Protein AF-C6DJM8-F1 (afdb_monomer_lite)

Organism: Pectobacterium carotovorum subsp. carotovorum (strain PC1) (NCBI:txid561230)

Radius of gyration: 22.77 Å; chains: 1; bounding box: 51×41×69 Å

Foldseek 3Di:
DDEQVNVLVVVLVQVVVFLVDDQVFWAFEQAWDQFDQKFLSVVQQQQAFADPDRHGDHPNDGVLVLLQVQLVQWDFDPDPPTVSVQLPVLQVVCDPDDWGFPDGNVRVLVVQQVADKTKTKDKDAFDPDQFYDAQFPPDDGNPPLNRQQNGWIKIKMKIFRHKDWFFTGTPSSDDLVSVLVQQVCQPDPHGGDPPDPDGNCCDCNPVHRQQKHFRTFTKTFFMKMKMKTPGQADVVSVVVVVVRCQQHGPDNSDGPVFWDWDWDQDPNRIIMIIITGDGSRIITGITRMDGSCVVSVHD

Structure (mmCIF, N/CA/C/O backbone):
data_AF-C6DJM8-F1
#
_entry.id   AF-C6DJM8-F1
#
loop_
_atom_site.group_PDB
_atom_site.id
_atom_site.type_symbol
_atom_site.label_atom_id
_atom_site.label_alt_id
_atom_site.label_comp_id
_atom_site.label_asym_id
_atom_site.label_entity_id
_atom_site.label_seq_id
_atom_site.pdbx_PDB_ins_code
_atom_site.Cartn_x
_atom_site.Cartn_y
_atom_site.Cartn_z
_atom_site.occupancy
_atom_site.B_iso_or_equiv
_atom_site.auth_seq_id
_atom_site.auth_comp_id
_atom_site.auth_asym_id
_atom_site.auth_atom_id
_atom_site.pdbx_PDB_model_num
ATOM 1 N N . MET A 1 1 ? 6.541 14.928 24.813 1.00 45.16 1 MET A N 1
ATOM 2 C CA . MET A 1 1 ? 5.141 15.353 24.590 1.00 45.16 1 MET A CA 1
ATOM 3 C C . MET A 1 1 ? 4.587 14.403 23.552 1.00 45.16 1 MET A C 1
ATOM 5 O O . MET A 1 1 ? 5.292 14.245 22.571 1.00 45.16 1 MET A O 1
ATOM 9 N N . ARG A 1 2 ? 3.448 13.733 23.781 1.00 58.69 2 ARG A N 1
ATOM 10 C CA . ARG A 1 2 ? 2.883 12.811 22.786 1.00 58.69 2 ARG A CA 1
ATOM 11 C C . ARG A 1 2 ? 1.802 13.521 21.974 1.00 58.69 2 ARG A C 1
ATOM 13 O O . ARG A 1 2 ? 0.779 13.879 22.542 1.00 58.69 2 ARG A O 1
ATOM 20 N N . ASN A 1 3 ? 2.034 13.783 20.694 1.00 67.62 3 ASN A N 1
ATOM 21 C CA . ASN A 1 3 ? 0.989 14.259 19.778 1.00 67.62 3 ASN A CA 1
ATOM 22 C C . ASN A 1 3 ? 0.382 13.057 19.018 1.00 67.62 3 ASN A C 1
ATOM 24 O O . ASN A 1 3 ? 0.786 11.913 19.234 1.00 67.62 3 ASN A O 1
ATOM 28 N N . PHE A 1 4 ? -0.611 13.286 18.156 1.00 73.12 4 PHE A N 1
ATOM 29 C CA . PHE A 1 4 ? -1.187 12.208 17.340 1.00 73.12 4 PHE A CA 1
ATOM 30 C C . PHE A 1 4 ? -0.145 11.494 16.471 1.00 73.12 4 PHE A C 1
ATOM 32 O O . PHE A 1 4 ? -0.223 10.276 16.321 1.00 73.12 4 PHE A O 1
ATOM 39 N N . ASP A 1 5 ? 0.848 12.222 15.957 1.00 76.06 5 ASP A N 1
ATOM 40 C CA . ASP A 1 5 ? 1.895 11.637 15.121 1.00 76.06 5 ASP A CA 1
ATOM 41 C C . ASP A 1 5 ? 2.629 10.531 15.872 1.00 76.06 5 ASP A C 1
ATOM 43 O O . ASP A 1 5 ? 2.824 9.457 15.320 1.00 76.06 5 ASP A O 1
ATOM 47 N N . ASP A 1 6 ? 2.944 10.724 17.153 1.00 79.81 6 ASP A N 1
ATOM 48 C CA . ASP A 1 6 ? 3.564 9.675 17.960 1.00 79.81 6 ASP A CA 1
ATOM 49 C C . ASP A 1 6 ? 2.670 8.433 18.076 1.00 79.81 6 ASP A C 1
ATOM 51 O O . ASP A 1 6 ? 3.150 7.313 17.909 1.00 79.81 6 ASP A O 1
ATOM 55 N N . VAL A 1 7 ? 1.366 8.598 18.335 1.00 82.44 7 VAL A N 1
ATOM 56 C CA . VAL A 1 7 ? 0.422 7.462 18.389 1.00 82.44 7 VAL A CA 1
ATOM 57 C C . VAL A 1 7 ? 0.380 6.737 17.046 1.00 82.44 7 VAL A C 1
ATOM 59 O O . VAL A 1 7 ? 0.462 5.508 17.008 1.00 82.44 7 VAL A O 1
ATOM 62 N N . GLN A 1 8 ? 0.319 7.492 15.949 1.00 84.56 8 GLN A N 1
ATOM 63 C CA . GLN A 1 8 ? 0.331 6.955 14.596 1.00 84.56 8 GLN A CA 1
ATOM 64 C C . GLN A 1 8 ? 1.641 6.216 14.290 1.00 84.56 8 GLN A C 1
ATOM 66 O O . GLN A 1 8 ? 1.601 5.124 13.730 1.00 84.56 8 GLN A O 1
ATOM 71 N N . GLN A 1 9 ? 2.795 6.753 14.691 1.00 86.50 9 GLN A N 1
ATOM 72 C CA . GLN A 1 9 ? 4.098 6.107 14.514 1.00 86.50 9 GLN A CA 1
ATOM 73 C C . GLN A 1 9 ? 4.198 4.807 15.318 1.00 86.50 9 GLN A C 1
ATOM 75 O O . GLN A 1 9 ? 4.654 3.796 14.787 1.00 86.50 9 GLN A O 1
ATOM 80 N N . TYR A 1 10 ? 3.728 4.795 16.571 1.00 89.31 10 TYR A N 1
ATOM 81 C CA . TYR A 1 10 ? 3.674 3.573 17.382 1.00 89.31 10 TYR A CA 1
ATOM 82 C C . TYR A 1 10 ? 2.778 2.514 16.742 1.00 89.31 10 TYR A C 1
ATOM 84 O O . TYR A 1 10 ? 3.174 1.354 16.636 1.00 89.31 10 TYR A O 1
ATOM 92 N N . PHE A 1 11 ? 1.595 2.915 16.282 1.00 91.81 11 PHE A N 1
ATOM 93 C CA . PHE A 1 11 ? 0.678 2.029 15.582 1.00 91.81 11 PHE A CA 1
ATOM 94 C C . PHE A 1 11 ? 1.305 1.437 14.317 1.00 91.81 11 PHE A C 1
ATOM 96 O O . PHE A 1 11 ? 1.319 0.218 14.160 1.00 91.81 11 PHE A O 1
ATOM 103 N N . ILE A 1 12 ? 1.887 2.280 13.460 1.00 93.12 12 ILE A N 1
ATOM 104 C CA . ILE A 1 12 ? 2.567 1.856 12.231 1.00 93.12 12 ILE A CA 1
ATOM 105 C C . ILE A 1 12 ? 3.708 0.891 12.551 1.00 93.12 12 ILE A C 1
ATOM 107 O O . ILE A 1 12 ? 3.820 -0.146 11.907 1.00 93.12 12 ILE A O 1
ATOM 111 N N . ALA A 1 13 ? 4.531 1.186 13.559 1.00 93.94 13 ALA A N 1
ATOM 112 C CA . ALA A 1 13 ? 5.640 0.320 13.944 1.00 93.94 13 ALA A CA 1
ATOM 113 C C . ALA A 1 13 ? 5.154 -1.079 14.357 1.00 93.94 13 ALA A C 1
ATOM 115 O O . ALA A 1 13 ? 5.706 -2.080 13.901 1.00 93.94 13 ALA A O 1
ATOM 116 N N . ARG A 1 14 ? 4.085 -1.157 15.161 1.00 96.06 14 ARG A N 1
ATOM 117 C CA . ARG A 1 14 ? 3.474 -2.433 15.573 1.00 96.06 14 ARG A CA 1
ATOM 118 C C . ARG A 1 14 ? 2.811 -3.166 14.420 1.00 96.06 14 ARG A C 1
ATOM 120 O O . ARG A 1 14 ? 2.906 -4.387 14.335 1.00 96.06 14 ARG A O 1
ATOM 127 N N . GLN A 1 15 ? 2.176 -2.430 13.517 1.00 96.38 15 GLN A N 1
ATOM 128 C CA . GLN A 1 15 ? 1.581 -3.004 12.322 1.00 96.38 15 GLN A CA 1
ATOM 129 C C . GLN A 1 15 ? 2.655 -3.594 11.399 1.00 96.38 15 GLN A C 1
ATOM 131 O O . GLN A 1 15 ? 2.484 -4.709 10.922 1.00 96.38 15 GLN A O 1
ATOM 136 N N . ILE A 1 16 ? 3.770 -2.892 11.182 1.00 96.31 16 ILE A N 1
ATOM 137 C CA . ILE A 1 16 ? 4.909 -3.373 10.385 1.00 96.31 16 ILE A CA 1
ATOM 138 C C . ILE A 1 16 ? 5.551 -4.606 11.028 1.00 96.31 16 ILE A C 1
ATOM 140 O O . ILE A 1 16 ? 5.819 -5.584 10.331 1.00 96.31 16 ILE A O 1
ATOM 144 N N . GLU A 1 17 ? 5.758 -4.585 12.348 1.00 96.69 17 GLU A N 1
ATOM 145 C CA . GLU A 1 17 ? 6.254 -5.739 13.108 1.00 96.69 17 GLU A CA 1
ATOM 146 C C . GLU A 1 17 ? 5.354 -6.963 12.892 1.00 96.69 17 GLU A C 1
ATOM 148 O O . GLU A 1 17 ? 5.850 -8.046 12.584 1.00 96.69 17 GLU A O 1
ATOM 153 N N . ALA A 1 18 ? 4.034 -6.776 12.968 1.00 96.75 18 ALA A N 1
ATOM 154 C CA . ALA A 1 18 ? 3.066 -7.830 12.696 1.00 96.75 18 ALA A CA 1
ATOM 155 C C . ALA A 1 18 ? 3.129 -8.306 11.234 1.00 96.75 18 ALA A C 1
ATOM 157 O O . ALA A 1 18 ? 3.233 -9.502 10.986 1.00 96.75 18 ALA A O 1
ATOM 158 N N . ILE A 1 19 ? 3.130 -7.395 10.257 1.00 97.31 19 ILE A N 1
ATOM 159 C CA . ILE A 1 19 ? 3.249 -7.725 8.823 1.00 97.31 19 ILE A CA 1
ATOM 160 C C . ILE A 1 19 ? 4.450 -8.658 8.562 1.00 97.31 19 ILE A C 1
ATOM 162 O O . ILE A 1 19 ? 4.385 -9.516 7.684 1.00 97.31 19 ILE A O 1
ATOM 166 N N . GLY A 1 20 ? 5.527 -8.546 9.347 1.00 96.81 20 GLY A N 1
ATOM 167 C CA . GLY A 1 20 ? 6.657 -9.475 9.282 1.00 96.81 20 GLY A CA 1
ATOM 168 C C . GLY A 1 20 ? 7.575 -9.225 8.084 1.00 96.81 20 GLY A C 1
ATOM 169 O O . GLY A 1 20 ? 8.323 -10.113 7.675 1.00 96.81 20 GLY A O 1
ATOM 170 N N . LEU A 1 21 ? 7.518 -8.017 7.518 1.00 95.62 21 LEU A N 1
ATOM 171 C CA . LEU A 1 21 ? 8.422 -7.537 6.475 1.00 95.62 21 LEU A CA 1
ATOM 172 C C . LEU A 1 21 ? 9.409 -6.509 7.053 1.00 95.62 21 LEU A C 1
ATOM 174 O O . LEU A 1 21 ? 9.096 -5.844 8.044 1.00 95.62 21 LEU A O 1
ATOM 178 N N . PRO A 1 22 ? 10.595 -6.333 6.442 1.00 94.62 22 PRO A N 1
ATOM 179 C CA . PRO A 1 22 ? 11.529 -5.287 6.844 1.00 94.62 22 PRO A CA 1
ATOM 180 C C . PRO A 1 22 ? 10.878 -3.899 6.796 1.00 94.62 22 PRO A C 1
ATOM 182 O O . PRO A 1 22 ? 10.244 -3.535 5.804 1.00 94.62 22 PRO A O 1
ATOM 185 N N . SER A 1 23 ? 11.068 -3.091 7.840 1.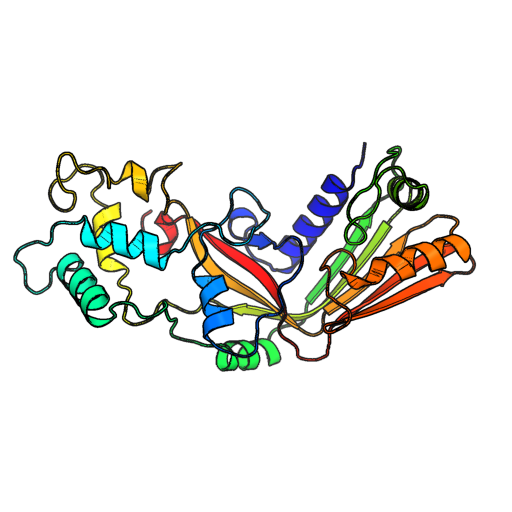00 92.69 23 SER A N 1
ATOM 186 C CA . SER A 1 23 ? 10.396 -1.790 7.978 1.00 92.69 23 SER A CA 1
ATOM 187 C C . SER A 1 23 ? 10.736 -0.785 6.878 1.00 92.69 23 SER A C 1
ATOM 189 O O . SER A 1 23 ? 9.922 0.074 6.559 1.00 92.69 23 SER A O 1
ATOM 191 N N . ASN A 1 24 ? 11.908 -0.909 6.254 1.00 92.62 24 ASN A N 1
ATOM 192 C CA . ASN A 1 24 ? 12.314 -0.093 5.111 1.00 92.62 24 ASN A CA 1
ATOM 193 C C . ASN A 1 24 ? 11.645 -0.503 3.786 1.00 92.62 24 ASN A C 1
ATOM 195 O O . ASN A 1 24 ? 11.809 0.210 2.798 1.00 92.62 24 ASN A O 1
ATOM 199 N N . THR A 1 25 ? 10.919 -1.626 3.762 1.00 95.12 25 THR A N 1
ATOM 200 C CA . THR A 1 25 ? 10.201 -2.127 2.577 1.00 95.12 25 THR A CA 1
ATOM 201 C C . THR A 1 25 ? 8.691 -1.939 2.653 1.00 95.12 25 THR A C 1
ATOM 203 O O . THR A 1 25 ? 7.991 -2.165 1.673 1.00 95.12 25 THR A O 1
ATOM 206 N N . VAL A 1 26 ? 8.164 -1.522 3.803 1.00 97.19 26 VAL A N 1
ATOM 207 C CA . VAL A 1 26 ? 6.725 -1.357 4.010 1.00 97.19 26 VAL A CA 1
ATOM 208 C C . VAL A 1 26 ? 6.376 0.120 4.037 1.00 97.19 26 VAL A C 1
ATOM 210 O O . VAL A 1 26 ? 6.980 0.893 4.780 1.00 97.19 26 VAL A O 1
ATOM 213 N N . LYS A 1 27 ? 5.358 0.498 3.264 1.00 96.38 27 LYS A N 1
ATOM 214 C CA . LYS A 1 27 ? 4.727 1.816 3.363 1.00 96.38 27 LYS A CA 1
ATOM 215 C C . LYS A 1 27 ? 3.239 1.638 3.625 1.00 96.38 27 LYS A C 1
ATOM 217 O O . LYS A 1 27 ? 2.575 0.880 2.925 1.00 96.38 27 LYS A O 1
ATOM 222 N N . ILE A 1 28 ? 2.725 2.298 4.653 1.00 95.94 28 ILE A N 1
ATOM 223 C CA . ILE A 1 28 ? 1.357 2.141 5.155 1.00 95.94 28 ILE A CA 1
ATOM 224 C C . ILE A 1 28 ? 0.495 3.290 4.644 1.00 95.94 28 ILE A C 1
ATOM 226 O O . ILE A 1 28 ? 0.902 4.449 4.712 1.00 95.94 28 ILE A O 1
ATOM 230 N N . TYR A 1 29 ? -0.706 2.987 4.162 1.00 93.62 29 TYR A N 1
ATOM 231 C CA . TYR A 1 29 ? -1.662 4.027 3.797 1.00 93.62 29 TYR A CA 1
ATOM 232 C C . TYR A 1 29 ? -2.238 4.698 5.047 1.00 93.62 29 TYR A C 1
ATOM 234 O O . TYR A 1 29 ? -2.618 4.038 6.018 1.00 93.62 29 TYR A O 1
ATOM 242 N N . GLN A 1 30 ? -2.351 6.025 5.009 1.00 83.31 30 GLN A N 1
ATOM 243 C CA . GLN A 1 30 ? -3.015 6.800 6.056 1.00 83.31 30 GLN A CA 1
ATOM 244 C C . GLN A 1 30 ? -4.532 6.806 5.798 1.00 83.31 30 GLN A C 1
ATOM 246 O O . GLN A 1 30 ? -5.097 7.759 5.269 1.00 83.31 30 GLN A O 1
ATOM 251 N N . GLY A 1 31 ? -5.168 5.676 6.110 1.00 86.88 31 GLY A N 1
ATOM 252 C CA . GLY A 1 31 ? -6.519 5.330 5.665 1.00 86.88 31 GLY A CA 1
ATOM 253 C C . GLY A 1 31 ? -6.471 4.152 4.710 1.00 86.88 31 GLY A C 1
ATOM 254 O O . GLY A 1 31 ? -5.839 4.211 3.661 1.00 86.88 31 GLY A O 1
ATOM 255 N N . ALA A 1 32 ? -7.110 3.055 5.096 1.00 92.00 32 ALA A N 1
ATOM 256 C CA . ALA A 1 32 ? -7.056 1.837 4.316 1.00 92.00 32 ALA A CA 1
ATOM 257 C C . ALA A 1 32 ? -7.948 1.949 3.075 1.00 92.00 32 ALA A C 1
ATOM 259 O O . ALA A 1 32 ? -9.035 2.530 3.111 1.00 92.00 32 ALA A O 1
ATOM 260 N N . ILE A 1 33 ? -7.494 1.357 1.977 1.00 94.25 33 ILE A N 1
ATOM 261 C CA . ILE A 1 33 ? -8.173 1.422 0.686 1.00 94.25 33 ILE A CA 1
ATOM 262 C C . ILE A 1 33 ? -8.968 0.137 0.495 1.00 94.25 33 ILE A C 1
ATOM 264 O O . ILE A 1 33 ? -8.435 -0.957 0.641 1.00 94.25 33 ILE A O 1
ATOM 268 N N . SER A 1 34 ? -10.245 0.249 0.144 1.00 94.06 34 SER A N 1
ATOM 269 C CA . SER A 1 34 ? -11.024 -0.891 -0.340 1.00 94.06 34 SER A CA 1
ATOM 270 C C . SER A 1 34 ? -11.206 -0.718 -1.848 1.00 94.06 34 SER A C 1
ATOM 272 O O . SER A 1 34 ? -12.031 0.108 -2.250 1.00 94.06 34 SER A O 1
ATOM 274 N N . PRO A 1 35 ? -10.385 -1.389 -2.678 1.00 94.06 35 PRO A N 1
ATOM 275 C CA . PRO A 1 35 ? -10.469 -1.243 -4.124 1.00 94.06 35 PRO A CA 1
ATOM 276 C C . PRO A 1 35 ? -11.793 -1.809 -4.640 1.00 94.06 35 PRO A C 1
ATOM 278 O O . PRO A 1 35 ? -12.363 -2.735 -4.050 1.00 94.06 35 PRO A O 1
ATOM 281 N N . ALA A 1 36 ? -12.272 -1.259 -5.757 1.00 95.44 36 ALA A N 1
ATOM 282 C CA . ALA A 1 36 ? -13.391 -1.847 -6.479 1.00 95.44 36 ALA A CA 1
ATOM 283 C C . ALA A 1 36 ? -13.053 -3.300 -6.887 1.00 95.44 36 ALA A C 1
ATOM 285 O O . ALA A 1 36 ? -11.874 -3.629 -7.046 1.00 95.44 36 ALA A O 1
ATOM 286 N N . PRO A 1 37 ? -14.054 -4.195 -7.000 1.00 95.75 37 PRO A N 1
ATOM 287 C CA . PRO A 1 37 ? -13.840 -5.616 -7.267 1.00 95.75 37 PRO A CA 1
ATOM 288 C C . PRO A 1 37 ? -13.516 -5.905 -8.741 1.00 95.75 37 PRO A C 1
ATOM 290 O O . PRO A 1 37 ? -14.165 -6.729 -9.390 1.00 95.75 37 PRO A O 1
ATOM 293 N N . ASP A 1 38 ? -12.513 -5.212 -9.268 1.00 96.50 38 ASP A N 1
ATOM 294 C CA . ASP A 1 38 ? -12.010 -5.322 -10.628 1.00 96.50 38 ASP A CA 1
ATOM 295 C C . ASP A 1 38 ? -10.486 -5.168 -10.666 1.00 96.50 38 ASP A C 1
ATOM 297 O O . ASP A 1 38 ? -9.845 -4.727 -9.708 1.00 96.50 38 ASP A O 1
ATOM 301 N N . ASP A 1 39 ? -9.902 -5.603 -11.779 1.00 97.62 39 ASP A N 1
ATOM 302 C CA . ASP A 1 39 ? -8.455 -5.684 -11.928 1.00 97.62 39 ASP A CA 1
ATOM 303 C C . ASP A 1 39 ? -7.817 -4.296 -12.052 1.00 97.62 39 ASP A C 1
ATOM 305 O O . ASP A 1 39 ? -6.762 -4.070 -11.467 1.00 97.62 39 ASP A O 1
ATOM 309 N N . ASN A 1 40 ? -8.485 -3.342 -12.708 1.00 96.25 40 ASN A N 1
ATOM 310 C CA . ASN A 1 40 ? -7.943 -2.000 -12.917 1.00 96.25 40 ASN A CA 1
ATOM 311 C C . ASN A 1 40 ? -7.762 -1.263 -11.589 1.00 96.25 40 ASN A C 1
ATOM 313 O O . ASN A 1 40 ? -6.692 -0.716 -11.341 1.00 96.25 40 ASN A O 1
ATOM 317 N N . ALA A 1 41 ? -8.755 -1.311 -10.696 1.00 95.81 41 ALA A N 1
ATOM 318 C CA . ALA A 1 41 ? -8.651 -0.677 -9.383 1.00 95.81 41 ALA A CA 1
ATOM 319 C C . ALA A 1 41 ? -7.504 -1.251 -8.530 1.00 95.81 41 ALA A C 1
ATOM 321 O O . ALA A 1 41 ? -6.914 -0.543 -7.715 1.00 95.81 41 ALA A O 1
ATOM 322 N N . LEU A 1 42 ? -7.180 -2.537 -8.696 1.00 97.19 42 LEU A N 1
ATOM 323 C CA . LEU A 1 42 ? -6.041 -3.163 -8.025 1.00 97.19 42 LEU A CA 1
ATOM 324 C C . LEU A 1 42 ? -4.711 -2.766 -8.674 1.00 97.19 42 LEU A C 1
ATOM 326 O O . LEU A 1 42 ? -3.735 -2.478 -7.981 1.00 97.19 42 LEU A O 1
ATOM 330 N N . TRP A 1 43 ? -4.672 -2.771 -10.002 1.00 97.19 43 TRP A N 1
ATOM 331 C CA . TRP A 1 43 ? -3.499 -2.437 -10.800 1.00 97.19 43 TRP A CA 1
ATOM 332 C C . TRP A 1 43 ? -3.098 -0.971 -10.653 1.00 97.19 43 TRP A C 1
ATOM 334 O O . TRP A 1 43 ? -1.915 -0.693 -10.519 1.00 97.19 43 TRP A O 1
ATOM 344 N N . GLU A 1 44 ? -4.050 -0.049 -10.510 1.00 96.25 44 GLU A N 1
ATOM 345 C CA . GLU A 1 44 ? -3.782 1.354 -10.162 1.00 96.25 44 GLU A CA 1
ATOM 346 C C . GLU A 1 44 ? -3.039 1.513 -8.825 1.00 96.25 44 GLU A C 1
ATOM 348 O O . GLU A 1 44 ? -2.293 2.473 -8.639 1.00 96.25 44 GLU A O 1
ATOM 353 N N . LEU A 1 45 ? -3.216 0.594 -7.869 1.00 96.56 45 LEU A N 1
ATOM 354 C CA . LEU A 1 45 ? -2.459 0.612 -6.611 1.00 96.56 45 LEU A CA 1
ATOM 355 C C . LEU A 1 45 ? -1.038 0.067 -6.790 1.00 96.56 45 LEU A C 1
ATOM 357 O O . LEU A 1 45 ? -0.110 0.548 -6.144 1.00 96.56 45 LEU A O 1
ATOM 361 N N . LEU A 1 46 ? -0.869 -0.930 -7.660 1.00 97.12 46 LEU A N 1
ATOM 362 C CA . LEU A 1 46 ? 0.432 -1.520 -7.989 1.00 97.12 46 LEU A CA 1
ATOM 363 C C . LEU A 1 46 ? 1.279 -0.610 -8.882 1.00 97.12 46 LEU A C 1
ATOM 365 O O . LEU A 1 46 ? 2.502 -0.633 -8.778 1.00 97.12 46 LEU A O 1
ATOM 369 N N . ASP A 1 47 ? 0.636 0.188 -9.733 1.00 97.38 47 ASP A N 1
ATOM 370 C CA . ASP A 1 47 ? 1.298 1.113 -10.650 1.00 97.38 47 ASP A CA 1
ATOM 371 C C . ASP A 1 47 ? 1.859 2.352 -9.948 1.00 97.38 47 ASP A C 1
ATOM 373 O O . ASP A 1 47 ? 2.636 3.097 -10.530 1.00 97.38 47 ASP A O 1
ATOM 377 N N . GLN A 1 48 ? 1.481 2.622 -8.701 1.00 96.38 48 GLN A N 1
ATOM 378 C CA . GLN A 1 48 ? 1.952 3.820 -8.013 1.00 96.38 48 GLN A CA 1
ATOM 379 C C . GLN A 1 48 ? 3.446 3.763 -7.703 1.00 96.38 48 GLN A C 1
ATOM 381 O O . GLN A 1 48 ? 3.997 2.729 -7.321 1.00 96.38 48 GLN A O 1
ATOM 386 N N . LEU A 1 49 ? 4.099 4.922 -7.765 1.00 96.75 49 LEU A N 1
ATOM 387 C CA . LEU A 1 49 ? 5.429 5.067 -7.193 1.00 96.75 49 LEU A CA 1
ATOM 388 C C . LEU A 1 49 ? 5.369 5.124 -5.653 1.00 96.75 49 LEU A C 1
ATOM 390 O O . LEU A 1 49 ? 4.410 5.637 -5.064 1.00 96.75 49 LEU A O 1
ATOM 394 N N . PRO A 1 50 ? 6.387 4.607 -4.951 1.00 96.00 50 PRO A N 1
ATOM 395 C CA . PRO A 1 50 ? 6.417 4.695 -3.499 1.00 96.00 50 PRO A CA 1
ATOM 396 C C . PRO A 1 50 ? 6.631 6.132 -2.998 1.00 96.00 50 PRO A C 1
ATOM 398 O O . PRO A 1 50 ? 7.511 6.842 -3.481 1.00 96.00 50 PRO A O 1
ATOM 401 N N . SER A 1 51 ? 5.887 6.547 -1.969 1.00 93.69 51 SER A N 1
ATOM 402 C CA . SER A 1 51 ? 6.107 7.834 -1.286 1.00 93.69 51 SER A CA 1
ATOM 403 C C . SER A 1 51 ? 7.420 7.867 -0.506 1.00 93.69 51 SER A C 1
ATOM 405 O O . SER A 1 51 ? 7.921 6.833 -0.069 1.00 93.69 51 SER A O 1
ATOM 407 N N . SER A 1 52 ? 7.959 9.051 -0.210 1.00 88.69 52 SER A N 1
ATOM 408 C CA . SER A 1 52 ? 9.070 9.174 0.743 1.00 88.69 52 SER A CA 1
ATOM 409 C C . SER A 1 52 ? 8.624 8.834 2.175 1.00 88.69 52 SER A C 1
ATOM 411 O O . SER A 1 52 ? 7.596 9.328 2.636 1.00 88.69 52 SER A O 1
ATOM 413 N N . GLY A 1 53 ? 9.424 8.056 2.911 1.00 90.50 53 GLY A N 1
ATOM 414 C CA . GLY A 1 53 ? 9.125 7.673 4.298 1.00 90.50 53 GLY A CA 1
ATOM 415 C C . GLY A 1 53 ? 8.254 6.417 4.423 1.00 90.50 53 GLY A C 1
ATOM 416 O O . GLY A 1 53 ? 8.281 5.549 3.549 1.00 90.50 53 GLY A O 1
ATOM 417 N N . VAL A 1 54 ? 7.540 6.306 5.549 1.00 91.62 54 VAL A N 1
ATOM 418 C CA . VAL A 1 54 ? 6.746 5.117 5.929 1.00 91.62 54 VAL A CA 1
ATOM 419 C C . VAL A 1 54 ? 5.268 5.254 5.548 1.00 91.62 54 VAL A C 1
ATOM 421 O O . VAL A 1 54 ? 4.564 4.255 5.455 1.00 91.62 54 VAL A O 1
ATOM 424 N N . ILE A 1 55 ? 4.780 6.471 5.304 1.00 92.94 55 ILE A N 1
ATOM 425 C CA . ILE A 1 55 ? 3.410 6.691 4.829 1.00 92.94 55 ILE A CA 1
ATOM 426 C C . ILE A 1 55 ? 3.388 6.589 3.309 1.00 92.94 55 ILE A C 1
ATOM 428 O O . ILE A 1 55 ? 4.199 7.233 2.646 1.00 92.94 55 ILE A O 1
ATOM 432 N N . GLN A 1 56 ? 2.452 5.810 2.772 1.00 94.62 56 GLN A N 1
ATOM 433 C CA . GLN A 1 56 ? 2.111 5.823 1.356 1.00 94.62 56 GLN A CA 1
ATOM 434 C C . GLN A 1 56 ? 0.975 6.818 1.118 1.00 94.62 56 GLN A C 1
ATOM 436 O O . GLN A 1 56 ? -0.098 6.715 1.717 1.00 94.62 56 GLN A O 1
ATOM 441 N N . TYR A 1 57 ? 1.210 7.759 0.212 1.00 90.62 57 TYR A N 1
ATOM 442 C CA . TYR A 1 57 ? 0.193 8.660 -0.311 1.00 90.62 57 TYR A CA 1
ATOM 443 C C . TYR A 1 57 ? -0.311 8.149 -1.660 1.00 90.62 57 TYR A C 1
ATOM 445 O O . TYR A 1 57 ? 0.388 7.430 -2.374 1.00 90.62 57 TYR A O 1
ATOM 453 N N . ASN A 1 58 ? -1.526 8.543 -2.025 1.00 84.62 58 ASN A N 1
ATOM 454 C CA . ASN A 1 58 ? -2.056 8.261 -3.355 1.00 84.62 58 ASN A CA 1
ATOM 455 C C . ASN A 1 58 ? -1.379 9.162 -4.404 1.00 84.62 58 ASN A C 1
ATOM 457 O O . ASN A 1 58 ? -0.846 10.227 -4.076 1.00 84.62 58 ASN A O 1
ATOM 461 N N . ASN A 1 59 ? -1.452 8.759 -5.674 1.00 81.75 59 ASN A N 1
ATOM 462 C CA . ASN A 1 59 ? -1.081 9.581 -6.835 1.00 81.75 59 ASN A CA 1
ATOM 463 C C . ASN A 1 59 ? 0.377 10.072 -6.836 1.00 81.75 59 ASN A C 1
ATOM 465 O O . ASN A 1 59 ? 0.655 11.221 -7.165 1.00 81.75 59 ASN A O 1
ATOM 469 N N . GLN A 1 60 ? 1.324 9.211 -6.469 1.00 86.12 60 GLN A N 1
ATOM 470 C CA . GLN A 1 60 ? 2.759 9.543 -6.448 1.00 86.12 60 GLN A CA 1
ATOM 471 C C . GLN A 1 60 ? 3.438 9.467 -7.828 1.00 86.12 60 GLN A C 1
ATOM 473 O O . GLN A 1 60 ? 4.660 9.527 -7.917 1.00 86.12 60 GLN A O 1
ATOM 478 N N . GLY A 1 61 ? 2.654 9.326 -8.897 1.00 92.88 61 GLY A N 1
ATOM 479 C CA . GLY A 1 61 ? 3.129 9.002 -10.239 1.00 92.88 61 GLY A CA 1
ATOM 480 C C . GLY A 1 61 ? 2.963 7.519 -10.566 1.00 92.88 61 GLY A C 1
ATOM 481 O O . GLY A 1 61 ? 2.677 6.709 -9.682 1.00 92.88 61 GLY A O 1
ATOM 482 N N . SER A 1 62 ? 3.126 7.201 -11.849 1.00 96.00 62 SER A N 1
ATOM 483 C CA . SER A 1 62 ? 2.930 5.868 -12.425 1.00 96.00 62 SER A CA 1
ATOM 484 C C . SER A 1 62 ? 4.270 5.209 -12.756 1.00 96.00 62 SER A C 1
ATOM 486 O O . SER A 1 62 ? 5.131 5.814 -13.400 1.00 96.00 62 SER A O 1
ATOM 488 N N . PHE A 1 63 ? 4.456 3.961 -12.338 1.00 97.00 63 PHE A N 1
ATOM 489 C CA . PHE A 1 63 ? 5.596 3.142 -12.716 1.00 97.00 63 PHE A CA 1
ATOM 490 C C . PHE A 1 63 ? 5.588 2.883 -14.221 1.00 97.00 63 PHE A C 1
ATOM 492 O O . PHE A 1 63 ? 6.626 3.053 -14.860 1.00 97.00 63 PHE A O 1
ATOM 499 N N . PHE A 1 64 ? 4.436 2.534 -14.795 1.00 97.31 64 PHE A N 1
ATOM 500 C CA . PHE A 1 64 ? 4.270 2.340 -16.232 1.00 97.31 64 PHE A CA 1
ATOM 501 C C . PHE A 1 64 ? 4.700 3.562 -17.048 1.00 97.31 64 PHE A C 1
ATOM 503 O O . PHE A 1 64 ? 5.460 3.424 -18.009 1.00 97.31 64 PHE A O 1
ATOM 510 N N . GLU A 1 65 ? 4.272 4.760 -16.649 1.00 96.75 65 GLU A N 1
ATOM 511 C CA . GLU A 1 65 ? 4.635 6.011 -17.322 1.00 96.75 65 GLU A CA 1
ATOM 512 C C . GLU A 1 65 ? 6.153 6.234 -17.298 1.00 96.75 65 GLU A C 1
ATOM 514 O O . GLU A 1 65 ? 6.783 6.416 -18.342 1.00 96.75 65 GLU A O 1
ATOM 519 N N . HIS A 1 66 ? 6.770 6.139 -16.119 1.00 96.69 66 HIS A N 1
ATOM 520 C CA . HIS A 1 66 ? 8.207 6.363 -15.964 1.00 96.69 66 HIS A CA 1
ATOM 521 C C . HIS A 1 66 ? 9.049 5.272 -16.634 1.00 96.69 66 HIS A C 1
ATOM 523 O O . HIS A 1 66 ? 10.093 5.565 -17.219 1.00 96.69 66 HIS A O 1
ATOM 529 N N . TYR A 1 67 ? 8.595 4.018 -16.602 1.00 97.00 67 TYR A N 1
ATOM 530 C CA . TYR A 1 67 ? 9.205 2.928 -17.357 1.00 97.00 67 TYR A CA 1
ATOM 531 C C . TYR A 1 67 ? 9.136 3.187 -18.865 1.00 97.00 67 TYR A C 1
ATOM 533 O O . TYR A 1 67 ? 10.129 3.000 -19.567 1.00 97.00 67 TYR A O 1
ATOM 541 N N . SER A 1 68 ? 7.993 3.659 -19.360 1.00 96.94 68 SER A N 1
ATOM 542 C CA . SER A 1 68 ? 7.802 3.948 -20.781 1.00 96.94 68 SER A CA 1
ATOM 543 C C . SER A 1 68 ? 8.700 5.089 -21.252 1.00 96.94 68 SER A C 1
ATOM 545 O O . SER A 1 68 ? 9.364 4.967 -22.282 1.00 96.94 68 SER A O 1
ATOM 547 N N . ILE A 1 69 ? 8.786 6.167 -20.466 1.00 96.06 69 ILE A N 1
ATOM 548 C CA . ILE A 1 69 ? 9.699 7.290 -20.718 1.00 96.06 69 ILE A CA 1
ATOM 549 C C . ILE A 1 69 ? 11.149 6.802 -20.765 1.00 96.06 69 ILE A C 1
ATOM 551 O O . ILE A 1 69 ? 11.860 7.106 -21.722 1.00 96.06 69 ILE A O 1
ATOM 555 N N . LEU A 1 70 ? 11.572 5.999 -19.780 1.00 96.06 70 LEU A N 1
ATOM 556 C CA . LEU A 1 70 ? 12.910 5.409 -19.758 1.00 96.06 70 LEU A CA 1
ATOM 557 C C . LEU A 1 70 ? 13.181 4.633 -21.049 1.00 96.06 70 LEU A C 1
ATOM 559 O O . LEU A 1 70 ? 14.144 4.918 -21.749 1.00 96.06 70 LEU A O 1
ATOM 563 N N . VAL A 1 71 ? 12.356 3.631 -21.353 1.00 96.31 71 VAL A N 1
ATOM 564 C CA . VAL A 1 71 ? 12.598 2.701 -22.462 1.00 96.31 71 VAL A CA 1
ATOM 565 C C . VAL A 1 71 ? 12.642 3.422 -23.809 1.00 96.31 71 VAL A C 1
ATOM 567 O O . VAL A 1 71 ? 13.465 3.073 -24.659 1.00 96.31 71 VAL A O 1
ATOM 570 N N . ASN A 1 72 ? 11.806 4.443 -23.996 1.00 95.06 72 ASN A N 1
ATOM 571 C CA . ASN A 1 72 ? 11.785 5.238 -25.222 1.00 95.06 72 ASN A CA 1
ATOM 572 C C . ASN A 1 72 ? 12.999 6.170 -25.359 1.00 95.06 72 ASN A C 1
ATOM 574 O O . ASN A 1 72 ? 13.391 6.477 -26.483 1.00 95.06 72 ASN A O 1
ATOM 578 N N . ALA A 1 73 ? 13.621 6.583 -24.252 1.00 94.75 73 ALA A N 1
ATOM 579 C CA . ALA A 1 73 ? 14.854 7.370 -24.280 1.00 94.75 73 ALA A CA 1
ATOM 580 C C . ALA A 1 73 ? 16.105 6.522 -24.589 1.00 94.75 73 ALA A C 1
ATOM 582 O O . ALA A 1 73 ? 17.106 7.033 -25.094 1.00 94.75 73 ALA A O 1
ATOM 583 N N . LEU A 1 74 ? 16.073 5.214 -24.317 1.00 95.19 74 LEU A N 1
ATOM 584 C CA . LEU A 1 74 ? 17.228 4.335 -24.522 1.00 95.19 74 LEU A CA 1
ATOM 585 C C . LEU A 1 74 ? 17.476 4.006 -26.005 1.00 95.19 74 LEU A C 1
ATOM 587 O O . LEU A 1 74 ? 16.561 3.785 -26.796 1.00 95.19 74 LEU A O 1
ATOM 591 N N . VAL A 1 75 ? 18.753 3.879 -26.366 1.00 94.81 75 VAL A N 1
ATOM 592 C CA . VAL A 1 75 ? 19.205 3.449 -27.695 1.00 94.81 75 VAL A CA 1
ATOM 593 C C . VAL A 1 75 ? 19.451 1.946 -27.699 1.00 94.81 75 VAL A C 1
ATOM 595 O O . VAL A 1 75 ? 20.366 1.452 -27.036 1.00 94.81 75 VAL A O 1
ATOM 598 N N . ALA A 1 76 ? 18.663 1.224 -28.492 1.00 93.56 76 ALA A N 1
ATOM 599 C CA . ALA A 1 76 ? 18.875 -0.196 -28.735 1.00 93.56 76 ALA A CA 1
ATOM 600 C C . ALA A 1 76 ? 20.105 -0.449 -29.621 1.00 93.56 76 ALA A C 1
ATOM 602 O O . ALA A 1 76 ? 20.393 0.300 -30.559 1.00 93.56 76 ALA A O 1
ATOM 603 N N . SER A 1 77 ? 20.819 -1.544 -29.361 1.00 88.94 77 SER A N 1
ATOM 604 C CA . SER A 1 77 ? 21.853 -2.029 -30.275 1.00 88.94 77 SER A CA 1
ATOM 605 C C . SER A 1 77 ? 21.227 -2.669 -31.528 1.00 88.94 77 SER A C 1
ATOM 607 O O . SER A 1 77 ? 20.077 -3.109 -31.496 1.00 88.94 77 SER A O 1
ATOM 609 N N . PRO A 1 78 ? 21.974 -2.802 -32.642 1.00 86.94 78 PRO A N 1
ATOM 610 C CA . PRO A 1 78 ? 21.480 -3.463 -33.855 1.00 86.94 78 PRO A CA 1
ATOM 611 C C . PRO A 1 78 ? 21.279 -4.986 -33.706 1.00 86.94 78 PRO A C 1
ATOM 613 O O . PRO A 1 78 ? 20.949 -5.660 -34.681 1.00 86.94 78 PRO A O 1
ATOM 616 N N . ASN A 1 79 ? 21.499 -5.561 -32.519 1.00 87.38 79 ASN A N 1
ATOM 617 C CA . ASN A 1 79 ? 21.271 -6.978 -32.264 1.00 87.38 79 ASN A CA 1
ATOM 618 C C . ASN A 1 79 ? 19.762 -7.277 -32.199 1.00 87.38 79 ASN A C 1
ATOM 620 O O . ASN A 1 79 ? 19.017 -6.633 -31.468 1.00 87.38 79 ASN A O 1
ATOM 624 N N . ILE A 1 80 ? 19.300 -8.307 -32.912 1.00 79.12 80 ILE A N 1
ATOM 625 C CA . ILE A 1 80 ? 17.886 -8.720 -32.900 1.00 79.12 80 ILE A CA 1
ATOM 626 C C . ILE A 1 80 ? 17.396 -9.174 -31.512 1.00 79.12 80 ILE A C 1
ATOM 628 O O . ILE A 1 80 ? 16.205 -9.083 -31.212 1.00 79.12 80 ILE A O 1
ATOM 632 N N . LEU A 1 81 ? 18.318 -9.625 -30.656 1.00 88.75 81 LEU A N 1
ATOM 633 C CA . LEU A 1 81 ? 18.063 -10.022 -29.270 1.00 88.75 81 LEU A CA 1
ATOM 634 C C . LEU A 1 81 ? 18.331 -8.890 -28.267 1.00 88.75 81 LEU A C 1
ATOM 636 O O . LEU A 1 81 ? 18.479 -9.151 -27.074 1.00 88.75 81 LEU A O 1
ATOM 640 N N . ASP A 1 82 ? 18.434 -7.645 -28.732 1.00 93.25 82 ASP A N 1
ATOM 641 C CA . ASP A 1 82 ? 18.633 -6.502 -27.853 1.00 93.25 82 ASP A CA 1
ATOM 642 C C . ASP A 1 82 ? 17.431 -6.326 -26.897 1.00 93.25 82 ASP A C 1
ATOM 644 O O . ASP A 1 82 ? 16.280 -6.245 -27.349 1.00 93.25 82 ASP A O 1
ATOM 648 N N . PRO A 1 83 ? 17.666 -6.280 -25.573 1.00 93.56 83 PRO A N 1
ATOM 649 C CA . PRO A 1 83 ? 16.589 -6.200 -24.594 1.00 93.56 83 PRO A CA 1
ATOM 650 C C . PRO A 1 83 ? 15.862 -4.851 -24.611 1.00 93.56 83 PRO A C 1
ATOM 652 O O . PRO A 1 83 ? 14.672 -4.816 -24.306 1.00 93.56 83 PRO A O 1
ATOM 655 N N . ILE A 1 84 ? 16.535 -3.757 -24.984 1.00 95.88 84 ILE A N 1
ATOM 656 C CA . ILE A 1 84 ? 15.917 -2.432 -25.126 1.00 95.88 84 ILE A CA 1
ATOM 657 C C . ILE A 1 84 ? 14.998 -2.440 -26.349 1.00 95.88 84 ILE A C 1
ATOM 659 O O . ILE A 1 84 ? 13.849 -2.022 -26.241 1.00 95.88 84 ILE A O 1
ATOM 663 N N . ALA A 1 85 ? 15.438 -3.019 -27.473 1.00 95.69 85 ALA A N 1
ATOM 664 C CA . ALA A 1 85 ? 14.580 -3.190 -28.647 1.00 95.69 85 ALA A CA 1
ATOM 665 C C . ALA A 1 85 ? 13.341 -4.048 -28.338 1.00 95.69 85 ALA A C 1
ATOM 667 O O . ALA A 1 85 ? 12.254 -3.778 -28.847 1.00 95.69 85 ALA A O 1
ATOM 668 N N . ALA A 1 86 ? 13.485 -5.096 -27.519 1.00 95.12 86 ALA A N 1
ATOM 669 C CA . ALA A 1 86 ? 12.352 -5.906 -27.075 1.00 95.12 86 ALA A CA 1
ATOM 670 C C . ALA A 1 86 ? 11.375 -5.096 -26.208 1.00 95.12 86 ALA A C 1
ATOM 672 O O . ALA A 1 86 ? 10.176 -5.140 -26.463 1.00 95.12 86 ALA A O 1
ATOM 673 N N . ALA A 1 87 ? 11.879 -4.306 -25.257 1.00 96.56 87 ALA A N 1
ATOM 674 C CA . ALA A 1 87 ? 11.057 -3.430 -24.421 1.00 96.56 87 ALA A CA 1
ATOM 675 C C . ALA A 1 87 ? 10.273 -2.400 -25.244 1.00 96.56 87 ALA A C 1
ATOM 677 O O . ALA A 1 87 ? 9.068 -2.253 -25.068 1.00 96.56 87 ALA A O 1
ATOM 678 N N . GLN A 1 88 ? 10.939 -1.737 -26.193 1.00 96.31 88 GLN A N 1
ATOM 679 C CA . GLN A 1 88 ? 10.310 -0.762 -27.088 1.00 96.31 88 GLN A CA 1
ATOM 680 C C . GLN A 1 88 ? 9.199 -1.402 -27.929 1.00 96.31 88 GLN A C 1
ATOM 682 O O . GLN A 1 88 ? 8.126 -0.819 -28.087 1.00 96.31 88 GLN A O 1
ATOM 687 N N . ARG A 1 89 ? 9.415 -2.629 -28.431 1.00 95.81 89 ARG A N 1
ATOM 688 C CA . ARG A 1 89 ? 8.372 -3.390 -29.137 1.00 95.81 89 ARG A CA 1
ATOM 689 C C . ARG A 1 89 ? 7.202 -3.749 -28.227 1.00 95.81 89 ARG A C 1
ATOM 691 O O . ARG A 1 89 ? 6.066 -3.599 -28.661 1.00 95.81 89 ARG A O 1
ATOM 698 N N . ASN A 1 90 ? 7.459 -4.196 -26.999 1.00 96.25 90 ASN A N 1
ATOM 699 C CA . ASN A 1 90 ? 6.401 -4.529 -26.045 1.00 96.25 90 ASN A CA 1
ATOM 700 C C . ASN A 1 90 ? 5.524 -3.307 -25.750 1.00 96.25 90 ASN A C 1
ATOM 702 O O . ASN A 1 90 ? 4.309 -3.402 -25.883 1.00 96.25 90 ASN A O 1
ATOM 706 N N . LEU A 1 91 ? 6.129 -2.148 -25.468 1.00 96.81 91 LEU A N 1
ATOM 707 C CA . LEU A 1 91 ? 5.395 -0.895 -25.258 1.00 96.81 91 LEU A CA 1
ATOM 708 C C . LEU A 1 91 ? 4.625 -0.449 -26.505 1.00 96.81 91 LEU A C 1
ATOM 710 O O . LEU A 1 91 ? 3.469 -0.053 -26.407 1.00 96.81 91 LEU A O 1
ATOM 714 N N . THR A 1 92 ? 5.231 -0.565 -27.690 1.00 96.38 92 THR A N 1
ATOM 715 C CA . THR A 1 92 ? 4.555 -0.237 -28.957 1.00 96.38 92 THR A CA 1
ATOM 716 C C . THR A 1 92 ? 3.336 -1.130 -29.191 1.00 96.38 92 THR A C 1
ATOM 718 O O . THR A 1 92 ? 2.287 -0.646 -29.606 1.00 96.38 92 THR A O 1
ATOM 721 N N . ASN A 1 93 ? 3.463 -2.432 -28.920 1.00 96.44 93 ASN A N 1
ATOM 722 C CA . ASN A 1 93 ? 2.371 -3.393 -29.061 1.00 96.44 93 ASN A CA 1
ATOM 723 C C . ASN A 1 93 ? 1.281 -3.186 -28.001 1.00 96.44 93 ASN A C 1
ATOM 725 O O . ASN A 1 93 ? 0.107 -3.405 -28.293 1.00 96.44 93 ASN A O 1
ATOM 729 N N . TRP A 1 94 ? 1.666 -2.778 -26.789 1.00 96.69 94 TRP A N 1
ATOM 730 C CA . TRP A 1 94 ? 0.737 -2.462 -25.706 1.00 96.69 94 TRP A CA 1
ATOM 731 C C . TRP A 1 94 ? -0.104 -1.220 -26.026 1.00 96.69 94 TRP A C 1
ATOM 733 O O . TRP A 1 94 ? -1.322 -1.215 -25.838 1.00 96.69 94 TRP A O 1
ATOM 743 N N . GLY A 1 95 ? 0.537 -0.186 -26.576 1.00 94.81 95 GLY A N 1
ATOM 744 C CA . GLY A 1 95 ? -0.107 1.063 -26.965 1.00 94.81 95 GLY A CA 1
ATOM 745 C C . GLY A 1 95 ? -0.565 1.881 -25.757 1.00 94.81 95 GLY A C 1
ATOM 746 O O . GLY A 1 95 ? 0.162 2.029 -24.780 1.00 94.81 95 GLY A O 1
ATOM 747 N N . GLU A 1 96 ? -1.781 2.422 -25.835 1.00 91.75 96 GLU A N 1
ATOM 748 C CA . GLU A 1 96 ? -2.364 3.322 -24.824 1.00 91.75 96 GLU A CA 1
ATOM 749 C C . GLU A 1 96 ? -3.186 2.584 -23.751 1.00 91.75 96 GLU A C 1
ATOM 751 O O . GLU A 1 96 ? -3.971 3.192 -23.023 1.00 91.75 96 GLU A O 1
ATOM 756 N N . GLN A 1 97 ? -3.063 1.257 -23.673 1.00 93.06 97 GLN A N 1
ATOM 757 C CA . GLN A 1 97 ? -3.785 0.474 -22.675 1.00 93.06 97 GLN A CA 1
ATOM 758 C C . GLN A 1 97 ? -3.247 0.767 -21.264 1.00 93.06 97 GLN A C 1
ATOM 760 O O . GLN A 1 97 ? -2.034 0.928 -21.100 1.00 93.06 97 GLN A O 1
ATOM 765 N N . PRO A 1 98 ? -4.109 0.779 -20.228 1.00 93.19 98 PRO A N 1
ATOM 766 C CA . PRO A 1 98 ? -3.652 0.828 -18.843 1.00 93.19 98 PRO A CA 1
ATOM 767 C C . PRO A 1 98 ? -2.672 -0.314 -18.540 1.00 93.19 98 PRO A C 1
ATOM 769 O O . PRO A 1 98 ? -2.785 -1.386 -19.145 1.00 93.19 98 PRO A O 1
ATOM 772 N N . PRO A 1 99 ? -1.715 -0.125 -17.620 1.00 95.75 99 PRO A N 1
ATOM 773 C CA . PRO A 1 99 ? -0.809 -1.198 -17.245 1.00 95.75 99 PRO A CA 1
ATOM 774 C C . PRO A 1 99 ? -1.568 -2.357 -16.597 1.00 95.75 99 PRO A C 1
ATOM 776 O O . PRO A 1 99 ? -2.517 -2.159 -15.837 1.00 95.75 99 PRO A O 1
ATOM 779 N N . ALA A 1 100 ? -1.117 -3.574 -16.893 1.00 97.06 100 ALA A N 1
ATOM 780 C CA . ALA A 1 100 ? -1.672 -4.808 -16.348 1.00 97.06 100 ALA A CA 1
ATOM 781 C C . ALA A 1 100 ? -0.623 -5.618 -15.578 1.00 97.06 100 ALA A C 1
ATOM 783 O O . ALA A 1 100 ? 0.586 -5.469 -15.783 1.00 97.06 100 ALA A O 1
ATOM 784 N N . TRP A 1 101 ? -1.099 -6.501 -14.703 1.00 97.75 101 TRP A N 1
ATOM 785 C CA . TRP A 1 101 ? -0.280 -7.441 -13.942 1.00 97.75 101 TRP A CA 1
ATOM 786 C C . TRP A 1 101 ? -0.815 -8.862 -14.111 1.00 97.75 101 TRP A C 1
ATOM 788 O O . TRP A 1 101 ? -2.023 -9.066 -14.212 1.00 97.75 101 TRP A O 1
ATOM 798 N N . GLU A 1 102 ? 0.068 -9.860 -14.020 1.00 96.75 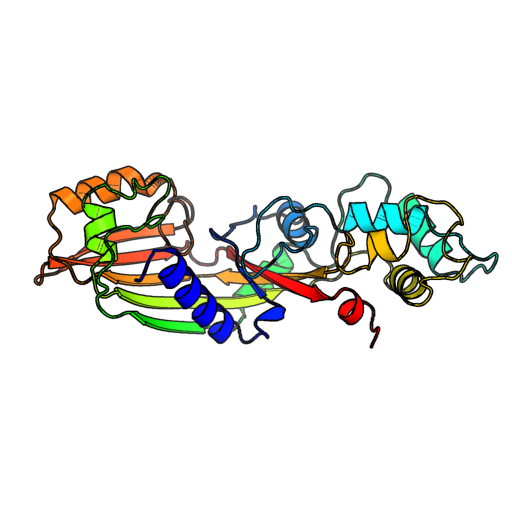102 GLU A N 1
ATOM 799 C CA . GLU A 1 102 ? -0.248 -11.286 -14.251 1.00 96.75 102 GLU A CA 1
ATOM 800 C C . GLU A 1 102 ? -1.408 -11.842 -13.396 1.00 96.75 102 GLU A C 1
ATOM 802 O O . GLU A 1 102 ? -1.979 -12.893 -13.693 1.00 96.75 102 GLU A O 1
ATOM 807 N N . LYS A 1 103 ? -1.734 -11.182 -12.279 1.00 97.19 103 LYS A N 1
ATOM 808 C CA . LYS A 1 103 ? -2.790 -11.583 -11.348 1.00 97.19 103 LYS A CA 1
ATOM 809 C C . LYS A 1 103 ? -3.667 -10.378 -11.027 1.00 97.19 103 LYS A C 1
ATOM 811 O O . LYS A 1 103 ? -3.187 -9.366 -10.522 1.00 97.19 103 LYS A O 1
ATOM 816 N N . GLY A 1 104 ? -4.963 -10.549 -11.260 1.00 97.12 104 GLY A N 1
ATOM 817 C CA . GLY A 1 104 ? -6.000 -9.576 -10.933 1.00 97.12 104 GLY A CA 1
ATOM 818 C C . GLY A 1 104 ? -6.671 -9.793 -9.571 1.00 97.12 104 GLY A C 1
ATOM 819 O O . GLY A 1 104 ? -6.279 -10.654 -8.770 1.00 97.12 104 GLY A O 1
ATOM 820 N N . TYR A 1 105 ? -7.751 -9.049 -9.346 1.00 98.06 105 TYR A N 1
ATOM 821 C CA . TYR A 1 105 ? -8.531 -8.984 -8.112 1.00 98.06 105 TYR A CA 1
ATOM 822 C C . TYR A 1 105 ? -9.000 -10.351 -7.628 1.00 98.06 105 TYR A C 1
ATOM 824 O O . TYR A 1 105 ? -8.779 -10.715 -6.475 1.00 98.06 105 TYR A O 1
ATOM 832 N N . ARG A 1 106 ? -9.578 -11.172 -8.513 1.00 97.94 106 ARG A N 1
ATOM 833 C CA . ARG A 1 106 ? -10.071 -12.509 -8.128 1.00 97.94 106 ARG A CA 1
ATOM 834 C C . ARG A 1 106 ? -8.961 -13.425 -7.614 1.00 97.94 106 ARG A C 1
ATOM 836 O O . ARG A 1 106 ? -9.199 -14.262 -6.745 1.00 97.94 106 ARG A O 1
ATOM 843 N N . SER A 1 107 ? -7.751 -13.296 -8.162 1.00 98.12 107 SER A N 1
ATOM 844 C CA . SER A 1 107 ? -6.593 -14.072 -7.710 1.00 98.12 107 SER A CA 1
ATOM 845 C C . SER A 1 107 ? -6.139 -13.614 -6.326 1.00 98.12 107 SER A C 1
ATOM 847 O O . SER A 1 107 ? -5.908 -14.457 -5.456 1.00 98.12 107 SER A O 1
ATOM 849 N N . MET A 1 108 ? -6.070 -12.297 -6.105 1.00 98.50 108 MET A N 1
ATOM 850 C CA . MET A 1 108 ? -5.783 -11.708 -4.795 1.00 98.50 108 MET A CA 1
ATOM 851 C C . MET A 1 108 ? -6.816 -12.152 -3.754 1.00 98.50 108 MET A C 1
ATOM 853 O O . MET A 1 108 ? -6.436 -12.656 -2.704 1.00 98.50 108 MET A O 1
ATOM 857 N N . GLU A 1 109 ? -8.109 -12.034 -4.049 1.00 98.12 109 GLU A N 1
ATOM 858 C CA . GLU A 1 109 ? -9.197 -12.378 -3.128 1.00 98.12 109 GLU A CA 1
ATOM 859 C C . GLU A 1 109 ? -9.165 -13.867 -2.742 1.00 98.12 109 GLU A C 1
ATOM 861 O O . GLU A 1 109 ? -9.234 -14.225 -1.562 1.00 98.12 109 GLU A O 1
ATOM 866 N N . LYS A 1 110 ? -8.941 -14.750 -3.726 1.00 98.25 110 LYS A N 1
ATOM 867 C CA . LYS A 1 110 ? -8.758 -16.187 -3.486 1.00 98.25 110 LYS A CA 1
ATOM 868 C C . LYS A 1 110 ? -7.568 -16.460 -2.565 1.00 98.25 110 LYS A C 1
ATOM 870 O O . LYS A 1 110 ? -7.710 -17.229 -1.616 1.00 98.25 110 LYS A O 1
ATOM 875 N N . GLN A 1 111 ? -6.412 -15.851 -2.825 1.00 98.44 111 GLN A N 1
ATOM 876 C CA . GLN A 1 111 ? -5.223 -16.020 -1.983 1.00 98.44 111 GLN A CA 1
ATOM 877 C C . GLN A 1 111 ? -5.444 -15.457 -0.575 1.00 98.44 111 GLN A C 1
ATOM 879 O O . GLN A 1 111 ? -5.079 -16.102 0.407 1.00 98.44 111 GLN A O 1
ATOM 884 N N . LEU A 1 112 ? -6.106 -14.303 -0.472 1.00 98.56 112 LEU A N 1
ATOM 885 C CA . LEU A 1 112 ? -6.384 -13.632 0.791 1.00 98.56 112 LEU A CA 1
ATOM 886 C C . LEU A 1 112 ? -7.275 -14.495 1.682 1.00 98.56 112 LEU A C 1
ATOM 888 O O . LEU A 1 112 ? -6.975 -14.643 2.858 1.00 98.56 112 LEU A O 1
ATOM 892 N N . SER A 1 113 ? -8.293 -15.154 1.123 1.00 97.56 113 SER A N 1
ATOM 893 C CA . SER A 1 113 ? -9.183 -16.053 1.878 1.00 97.56 113 SER A CA 1
ATOM 894 C C . SER A 1 113 ? -8.485 -17.252 2.543 1.00 97.56 113 SER A C 1
ATOM 896 O O . SER A 1 113 ? -9.077 -17.923 3.383 1.00 97.56 113 SER A O 1
ATOM 898 N N . SER A 1 114 ? -7.244 -17.552 2.146 1.00 97.44 114 SER A N 1
ATOM 899 C CA . SER A 1 114 ? -6.432 -18.655 2.680 1.00 97.44 114 SER A CA 1
ATOM 900 C C . SER A 1 114 ? -5.197 -18.171 3.450 1.00 97.44 114 SER A C 1
ATOM 902 O O . SER A 1 114 ? -4.397 -18.994 3.896 1.00 97.44 114 SER A O 1
ATOM 904 N N . ALA A 1 115 ? -5.007 -16.856 3.579 1.00 98.50 115 ALA A N 1
ATOM 905 C CA . ALA A 1 115 ? -3.821 -16.276 4.195 1.00 98.50 115 ALA A CA 1
ATOM 906 C C . ALA A 1 115 ? -3.855 -16.414 5.734 1.00 98.50 115 ALA A C 1
ATOM 908 O O . ALA A 1 115 ? -4.919 -16.604 6.323 1.00 98.50 115 ALA A O 1
ATOM 909 N N . PRO A 1 116 ? -2.711 -16.346 6.431 1.00 98.25 116 PRO A N 1
ATOM 910 C CA . PRO A 1 116 ? -2.684 -16.498 7.880 1.00 98.25 116 PRO A CA 1
ATOM 911 C C . PRO A 1 116 ? -3.420 -15.360 8.598 1.00 98.25 116 PRO A C 1
ATOM 913 O O . PRO A 1 116 ? -3.439 -14.211 8.154 1.00 98.25 116 PRO A O 1
ATOM 916 N N . LYS A 1 117 ? -3.978 -15.695 9.763 1.00 98.31 117 LYS A N 1
ATOM 917 C CA . LYS A 1 117 ? -4.478 -14.727 10.743 1.00 98.31 117 LYS A CA 1
ATOM 918 C C . LYS A 1 117 ? -3.320 -14.022 11.414 1.00 98.31 117 LYS A C 1
ATOM 920 O O . LYS A 1 117 ? -2.296 -14.643 11.693 1.00 98.31 117 LYS A O 1
ATOM 925 N N . ILE A 1 118 ? -3.541 -12.769 11.782 1.00 97.50 118 ILE A N 1
ATOM 926 C CA . ILE A 1 118 ? -2.590 -12.044 12.609 1.00 97.50 118 ILE A CA 1
ATOM 927 C C . ILE A 1 118 ? -3.289 -11.075 13.548 1.00 97.50 118 ILE A C 1
ATOM 929 O O . ILE A 1 118 ? -4.383 -10.587 13.273 1.00 97.50 118 ILE A O 1
ATOM 933 N N . SER A 1 119 ? -2.642 -10.795 14.670 1.00 97.88 119 SER A N 1
ATOM 934 C CA . SER A 1 119 ? -3.065 -9.774 15.610 1.00 97.88 119 SER A CA 1
ATOM 935 C C . SER A 1 119 ? -1.859 -9.109 16.242 1.00 97.88 119 SER A C 1
ATOM 937 O O . SER A 1 119 ? -0.833 -9.754 16.442 1.00 97.88 119 SER A O 1
ATOM 939 N N . PHE A 1 120 ? -2.023 -7.851 16.615 1.00 97.56 120 PHE A N 1
ATOM 940 C CA . PHE A 1 120 ? -1.068 -7.119 17.426 1.00 97.56 120 PHE A CA 1
ATOM 941 C C . PHE A 1 120 ? -1.815 -6.218 18.396 1.00 97.56 120 PHE A C 1
ATOM 943 O O . PHE A 1 120 ? -2.967 -5.840 18.173 1.00 97.56 120 PHE A O 1
ATOM 950 N N . GLU A 1 121 ? -1.148 -5.881 19.484 1.00 96.88 121 GLU A N 1
ATOM 951 C CA . GLU A 1 121 ? -1.681 -4.997 20.503 1.00 96.88 121 GLU A CA 1
ATOM 952 C C . GLU A 1 121 ? -0.564 -4.140 21.078 1.00 96.88 121 GLU A C 1
ATOM 954 O O . GLU A 1 121 ? 0.618 -4.490 21.010 1.00 96.88 121 GLU A O 1
ATOM 959 N N . PHE A 1 122 ? -0.938 -2.982 21.597 1.00 93.81 122 PHE A N 1
ATOM 960 C CA . PHE A 1 122 ? -0.026 -2.115 22.314 1.00 93.81 122 PHE A CA 1
ATOM 961 C C . PHE A 1 122 ? -0.787 -1.219 23.275 1.00 93.81 122 PHE A C 1
ATOM 963 O O . PHE A 1 122 ? -1.966 -0.917 23.093 1.00 93.81 122 PHE A O 1
ATOM 970 N N . GLU A 1 123 ? -0.055 -0.748 24.274 1.00 92.50 123 GLU A N 1
ATOM 971 C CA . GLU A 1 123 ? -0.549 0.207 25.245 1.00 92.50 123 GLU A CA 1
ATOM 972 C C . GLU A 1 123 ? 0.357 1.426 25.269 1.00 92.50 123 GLU A C 1
ATOM 974 O O . GLU A 1 123 ? 1.584 1.343 25.153 1.00 92.50 123 GLU A O 1
ATOM 979 N N . LEU A 1 124 ? -0.273 2.578 25.416 1.00 86.62 124 LEU A N 1
ATOM 980 C CA . LEU A 1 124 ? 0.361 3.871 25.501 1.00 86.62 124 LEU A CA 1
ATOM 981 C C . LEU A 1 124 ? -0.073 4.511 26.824 1.00 86.62 124 LEU A C 1
ATOM 983 O O . LEU A 1 124 ? -1.266 4.739 27.022 1.00 86.62 124 LEU A O 1
ATOM 987 N N . PRO A 1 125 ? 0.865 4.821 27.739 1.00 84.69 125 PRO A N 1
ATOM 988 C CA . PRO A 1 125 ? 0.519 5.460 29.004 1.00 84.69 125 PRO A CA 1
ATOM 989 C C . PRO A 1 125 ? 0.039 6.899 28.786 1.00 84.69 125 PRO A C 1
ATOM 991 O O . PRO A 1 125 ? 0.329 7.496 27.745 1.00 84.69 125 PRO A O 1
ATOM 994 N N . VAL A 1 126 ? -0.619 7.453 29.809 1.00 79.06 126 VAL A N 1
ATOM 995 C CA . VAL A 1 126 ? -1.020 8.868 29.933 1.00 79.06 126 VAL A CA 1
ATOM 996 C C . VAL A 1 126 ? 0.112 9.802 29.487 1.00 79.06 126 VAL A C 1
ATOM 998 O O . VAL A 1 126 ? 1.282 9.592 29.819 1.00 79.06 126 VAL A O 1
ATOM 1001 N N . SER A 1 127 ? -0.237 10.854 28.745 1.00 69.75 127 SER A N 1
ATOM 1002 C CA . SER A 1 127 ? 0.705 11.858 28.244 1.00 69.75 127 SER A CA 1
ATOM 1003 C C . SER A 1 127 ? 0.322 13.262 28.726 1.00 69.75 127 SER A C 1
ATOM 1005 O O . SER A 1 127 ? -0.841 13.531 28.987 1.00 69.75 127 SER A O 1
ATOM 1007 N N . ALA A 1 128 ? 1.290 14.177 28.840 1.00 59.22 128 ALA A N 1
ATOM 1008 C CA . ALA A 1 128 ? 1.053 15.567 29.260 1.00 59.22 128 ALA A CA 1
ATOM 1009 C C . ALA A 1 128 ? 0.760 16.534 28.086 1.00 59.22 128 ALA A C 1
ATOM 1011 O O . ALA A 1 128 ? 1.035 17.728 28.190 1.00 59.22 128 ALA A O 1
ATOM 1012 N N . SER A 1 129 ? 0.303 16.028 26.936 1.00 63.19 129 SER A N 1
ATOM 1013 C CA . SER A 1 129 ? 0.082 16.828 25.721 1.00 63.19 129 SER A CA 1
ATOM 1014 C C . SER A 1 129 ? -1.382 17.214 25.542 1.00 63.19 129 SER A C 1
ATOM 1016 O O . SER A 1 129 ? -2.257 16.400 25.801 1.00 63.19 129 SER A O 1
ATOM 1018 N N . SER A 1 130 ? -1.658 18.423 25.054 1.00 55.47 130 SER A N 1
ATOM 1019 C CA . SER A 1 130 ? -3.019 18.965 24.953 1.00 55.47 130 SER A CA 1
ATOM 1020 C C . SER A 1 130 ? -3.643 18.912 23.553 1.00 55.47 130 SER A C 1
ATOM 1022 O O . SER A 1 130 ? -4.792 19.329 23.416 1.00 55.47 130 SER A O 1
ATOM 1024 N N . SER A 1 131 ? -2.938 18.417 22.526 1.00 55.78 131 SER A N 1
ATOM 1025 C CA . SER A 1 131 ? -3.428 18.392 21.138 1.00 55.78 131 SER A CA 1
ATOM 1026 C C . SER A 1 131 ? -3.382 16.992 20.516 1.00 55.78 131 SER A C 1
ATOM 1028 O O . SER A 1 131 ? -2.356 16.306 20.531 1.00 55.78 131 SER A O 1
ATOM 1030 N N . PHE A 1 132 ? -4.511 16.583 19.936 1.00 58.50 132 PHE A N 1
ATOM 1031 C CA . PHE A 1 132 ? -4.680 15.334 19.194 1.00 58.50 132 PHE A CA 1
ATOM 1032 C C . PHE A 1 132 ? -5.414 15.640 17.892 1.00 58.50 132 PHE A C 1
ATOM 1034 O O . PHE A 1 132 ? -6.355 16.424 17.882 1.00 58.50 132 PHE A O 1
ATOM 1041 N N . TRP A 1 133 ? -5.000 15.020 16.799 1.00 59.56 133 TRP A N 1
ATOM 1042 C CA . TRP A 1 133 ? -5.651 15.132 15.498 1.00 59.56 133 TRP A CA 1
ATOM 1043 C C . TRP A 1 133 ? -6.100 13.747 15.048 1.00 59.56 133 TRP A C 1
ATOM 1045 O O . TRP A 1 133 ? -5.529 12.753 15.469 1.00 59.56 133 TRP A O 1
ATOM 1055 N N . GLY A 1 134 ? -7.096 13.658 14.173 1.00 61.06 134 GLY A N 1
ATOM 1056 C CA . GLY A 1 134 ? -7.236 12.496 13.303 1.00 61.06 134 GLY A CA 1
ATOM 1057 C C . GLY A 1 134 ? -7.834 11.240 13.930 1.00 61.06 134 GLY A C 1
ATOM 1058 O O . GLY A 1 134 ? -7.649 10.173 13.365 1.00 61.06 134 GLY A O 1
ATOM 1059 N N . ILE A 1 135 ? -8.591 11.294 15.029 1.00 70.50 135 ILE A N 1
ATOM 1060 C CA . ILE A 1 135 ? -9.382 10.107 15.436 1.00 70.50 135 ILE A CA 1
ATOM 1061 C C . ILE A 1 135 ? -10.489 9.851 14.424 1.00 70.50 135 ILE A C 1
ATOM 1063 O O . ILE A 1 135 ? -10.741 8.712 14.060 1.00 70.50 135 ILE A O 1
ATOM 1067 N N . TRP A 1 136 ? -11.113 10.908 13.925 1.00 74.50 136 TRP A N 1
ATOM 1068 C CA . TRP A 1 136 ? -12.072 10.862 12.831 1.00 74.50 136 TRP A CA 1
ATOM 1069 C C . TRP A 1 136 ? -11.737 11.952 11.818 1.00 74.50 136 TRP A C 1
ATOM 1071 O O . TRP A 1 136 ? -10.947 12.866 12.077 1.00 74.50 136 TRP A O 1
ATOM 1081 N N . HIS A 1 137 ? -12.331 11.840 10.637 1.00 62.69 137 HIS A N 1
ATOM 1082 C CA . HIS A 1 137 ? -12.119 12.795 9.561 1.00 62.69 137 HIS A CA 1
ATOM 1083 C C . HIS A 1 137 ? -12.590 14.207 9.971 1.00 62.69 137 HIS A C 1
ATOM 1085 O O . HIS A 1 137 ? -13.701 14.361 10.471 1.00 62.69 137 HIS A O 1
ATOM 1091 N N . ASN A 1 138 ? -11.759 15.234 9.748 1.00 59.72 138 ASN A N 1
ATOM 1092 C CA . ASN A 1 138 ? -12.016 16.641 10.111 1.00 59.72 138 ASN A CA 1
ATOM 1093 C C . ASN A 1 138 ? -12.187 16.936 11.618 1.00 59.72 138 ASN A C 1
ATOM 1095 O O . ASN A 1 138 ? -12.847 17.910 11.975 1.00 59.72 138 ASN A O 1
ATOM 1099 N N . SER A 1 139 ? -11.601 16.135 12.517 1.00 64.31 139 SER A N 1
ATOM 1100 C CA . SER A 1 139 ? -11.594 16.454 13.954 1.00 64.31 139 SER A CA 1
ATOM 1101 C C . SER A 1 139 ? -10.900 17.796 14.234 1.00 64.31 139 SER A C 1
ATOM 1103 O O . SER A 1 139 ? -9.738 17.965 13.855 1.00 64.31 139 SER A O 1
ATOM 1105 N N . ASP A 1 140 ? -11.564 18.710 14.948 1.00 62.78 140 ASP A N 1
ATOM 1106 C CA . ASP A 1 140 ? -10.920 19.915 15.483 1.00 62.78 140 ASP A CA 1
ATOM 1107 C C . ASP A 1 140 ? -9.920 19.513 16.595 1.00 62.78 140 ASP A C 1
ATOM 1109 O O . ASP A 1 140 ? -10.272 18.751 17.505 1.00 62.78 140 ASP A O 1
ATOM 1113 N N . PRO A 1 141 ? -8.666 19.984 16.538 1.00 54.38 141 PRO A N 1
ATOM 1114 C CA . PRO A 1 141 ? -7.588 19.582 17.447 1.00 54.38 141 PRO A CA 1
ATOM 1115 C C . PRO A 1 141 ? -7.682 20.142 18.856 1.00 54.38 141 PRO A C 1
ATOM 1117 O O . PRO A 1 141 ? -7.039 19.628 19.772 1.00 54.38 141 PRO A O 1
ATOM 1120 N N . MET A 1 142 ? -8.399 21.254 18.992 1.00 51.41 142 MET A N 1
ATOM 1121 C CA . MET A 1 142 ? -8.534 22.037 20.211 1.00 51.41 142 MET A CA 1
ATOM 1122 C C . MET A 1 142 ? -9.943 21.919 20.787 1.00 51.41 142 MET A C 1
ATOM 1124 O O . MET A 1 142 ? -10.182 22.381 21.902 1.00 51.41 142 MET A O 1
ATOM 1128 N N . ALA A 1 143 ? -10.860 21.256 20.078 1.00 59.75 143 ALA A N 1
ATOM 1129 C CA . ALA A 1 143 ? -12.096 20.779 20.671 1.00 59.75 143 ALA A CA 1
ATOM 1130 C C . ALA A 1 143 ? -11.792 19.845 21.856 1.00 59.75 143 ALA A C 1
ATOM 1132 O O . ALA A 1 143 ? -10.877 19.015 21.812 1.00 59.75 143 ALA A O 1
ATOM 1133 N N . GLY A 1 144 ? -12.579 19.982 22.929 1.00 62.34 144 GLY A N 1
ATOM 1134 C CA . GLY A 1 144 ? -12.329 19.323 24.217 1.00 62.34 144 GLY A CA 1
ATOM 1135 C C . GLY A 1 144 ? -12.160 17.802 24.129 1.00 62.34 144 GLY A C 1
ATOM 1136 O O . GLY A 1 144 ? -11.403 17.230 24.909 1.00 62.34 144 GLY A O 1
ATOM 1137 N N . LEU A 1 145 ? -12.786 17.158 23.139 1.00 70.00 145 LEU A N 1
ATOM 1138 C CA . LEU A 1 145 ? -12.736 15.710 22.942 1.00 70.00 145 LEU A CA 1
ATOM 1139 C C . LEU A 1 145 ? -11.373 15.218 22.428 1.00 70.00 145 LEU A C 1
ATOM 1141 O O . LEU A 1 145 ? -10.846 14.227 22.929 1.00 70.00 145 LEU A O 1
ATOM 1145 N N . SER A 1 146 ? -10.756 15.945 21.496 1.00 71.75 146 SER A N 1
ATOM 1146 C CA . SER A 1 146 ? -9.407 15.649 20.996 1.00 71.75 146 SER A CA 1
ATOM 1147 C C . SER A 1 146 ? -8.356 15.856 22.091 1.00 71.75 146 SER A C 1
ATOM 1149 O O . SER A 1 146 ? -7.468 15.026 22.280 1.00 71.75 146 SER A O 1
ATOM 1151 N N . SER A 1 147 ? -8.498 16.926 22.880 1.00 67.62 147 SER A N 1
ATOM 1152 C CA . SER A 1 147 ? -7.603 17.211 24.007 1.00 67.62 147 SER A CA 1
ATOM 1153 C C . SER A 1 147 ? -7.717 16.172 25.133 1.00 67.62 147 SER A C 1
ATOM 1155 O O . SER A 1 147 ? -6.699 15.705 25.644 1.00 67.62 147 SER A O 1
ATOM 1157 N N . ALA A 1 148 ? -8.938 15.734 25.471 1.00 72.56 148 ALA A N 1
ATOM 1158 C CA . ALA A 1 148 ? -9.161 14.663 26.446 1.00 72.56 148 ALA A CA 1
ATOM 1159 C C . ALA A 1 148 ? -8.460 13.361 26.031 1.00 72.56 148 ALA A C 1
ATOM 1161 O O . ALA A 1 148 ? -7.844 12.687 26.856 1.00 72.56 148 ALA A O 1
ATOM 1162 N N . ILE A 1 149 ? -8.488 13.038 24.738 1.00 74.62 149 ILE A N 1
ATOM 1163 C CA . ILE A 1 149 ? -7.855 11.829 24.211 1.00 74.62 149 ILE A CA 1
ATOM 1164 C C . ILE A 1 149 ? -6.326 11.953 24.210 1.00 74.62 149 ILE A C 1
ATOM 1166 O O . ILE A 1 149 ? -5.646 11.000 24.590 1.00 74.62 149 ILE A O 1
ATOM 1170 N N . ALA A 1 150 ? -5.777 13.130 23.887 1.00 71.00 150 ALA A N 1
ATOM 1171 C CA . ALA A 1 150 ? -4.333 13.408 23.938 1.00 71.00 150 ALA A CA 1
ATOM 1172 C C . ALA A 1 150 ? -3.697 13.117 25.309 1.00 71.00 150 ALA A C 1
ATOM 1174 O O . ALA A 1 150 ? -2.537 12.694 25.408 1.00 71.00 150 ALA A O 1
ATOM 1175 N N . LEU A 1 151 ? -4.472 13.370 26.363 1.00 74.06 151 LEU A N 1
ATOM 1176 C CA . LEU A 1 151 ? -4.053 13.239 27.752 1.00 74.06 151 LEU A CA 1
ATOM 1177 C C . LEU A 1 151 ? -4.293 11.837 28.324 1.00 74.06 151 LEU A C 1
ATOM 1179 O O . LEU A 1 151 ? -3.834 11.552 29.422 1.00 74.06 151 LEU A O 1
ATOM 1183 N N . SER A 1 152 ? -4.988 10.954 27.610 1.00 81.50 152 SER A N 1
ATOM 1184 C CA . SER A 1 152 ? -5.437 9.668 28.149 1.00 81.50 152 SER A CA 1
ATOM 1185 C C . SER A 1 152 ? -4.443 8.535 27.907 1.00 81.50 152 SER A C 1
ATOM 1187 O O . SER A 1 152 ? -3.615 8.586 26.995 1.00 81.50 152 SER A O 1
ATOM 1189 N N . ALA A 1 153 ? -4.538 7.478 28.718 1.00 88.12 153 ALA A N 1
ATOM 1190 C CA . ALA A 1 153 ? -3.943 6.200 28.343 1.00 88.12 153 ALA A CA 1
ATOM 1191 C C . ALA A 1 153 ? -4.758 5.575 27.200 1.00 88.12 153 ALA A C 1
ATOM 1193 O O . ALA A 1 153 ? -5.979 5.735 27.137 1.00 88.12 153 ALA A O 1
ATOM 1194 N N . LEU A 1 154 ? -4.075 4.868 26.303 1.00 88.81 154 LEU A N 1
ATOM 1195 C CA . LEU A 1 154 ? -4.674 4.221 25.141 1.00 88.81 154 LEU A CA 1
ATOM 1196 C C . LEU A 1 154 ? -4.226 2.761 25.093 1.00 88.81 154 LEU A C 1
ATOM 1198 O O . LEU A 1 154 ? -3.029 2.486 25.042 1.00 88.81 154 LEU A O 1
ATOM 1202 N N . SER A 1 155 ? -5.179 1.837 25.064 1.00 92.94 155 SER A N 1
ATOM 1203 C CA . SER A 1 155 ? -4.934 0.419 24.776 1.00 92.94 155 SER A CA 1
ATOM 1204 C C . SER A 1 155 ? -5.542 0.092 23.422 1.00 92.94 155 SER A C 1
ATOM 1206 O O . SER A 1 155 ? -6.702 0.425 23.186 1.00 92.94 155 SER A O 1
ATOM 1208 N N . VAL A 1 156 ? -4.766 -0.509 22.522 1.00 94.56 156 VAL A N 1
ATOM 1209 C CA . VAL A 1 156 ? -5.187 -0.835 21.155 1.00 94.56 156 VAL A CA 1
ATOM 1210 C C . VAL A 1 156 ? -4.918 -2.299 20.881 1.00 94.56 156 VAL A C 1
ATOM 1212 O O . VAL A 1 156 ? -3.811 -2.789 21.087 1.00 94.56 156 VAL A O 1
ATOM 1215 N N . LYS A 1 157 ? -5.913 -2.969 20.313 1.00 97.94 157 LYS A N 1
ATOM 1216 C CA . LYS A 1 157 ? -5.824 -4.316 19.778 1.00 97.94 157 LYS A CA 1
ATOM 1217 C C . LYS A 1 157 ? -6.348 -4.340 18.355 1.00 97.94 157 LYS A C 1
ATOM 1219 O O . LYS A 1 157 ? -7.453 -3.882 18.068 1.00 97.94 157 LYS A O 1
ATOM 1224 N N . VAL A 1 158 ? -5.565 -4.924 17.463 1.00 98.06 158 VAL A N 1
ATOM 1225 C CA . VAL A 1 158 ? -5.929 -5.126 16.066 1.00 98.06 158 VAL A CA 1
ATOM 1226 C C . VAL A 1 158 ? -5.798 -6.594 15.726 1.00 98.06 158 VAL A C 1
ATOM 1228 O O . VAL A 1 158 ? -4.847 -7.263 16.124 1.00 98.06 158 VAL A O 1
ATOM 1231 N N . SER A 1 159 ? -6.749 -7.099 14.954 1.00 98.38 159 SER A N 1
ATOM 1232 C CA . SER A 1 159 ? -6.662 -8.418 14.346 1.00 98.38 159 SER A CA 1
ATOM 1233 C C . SER A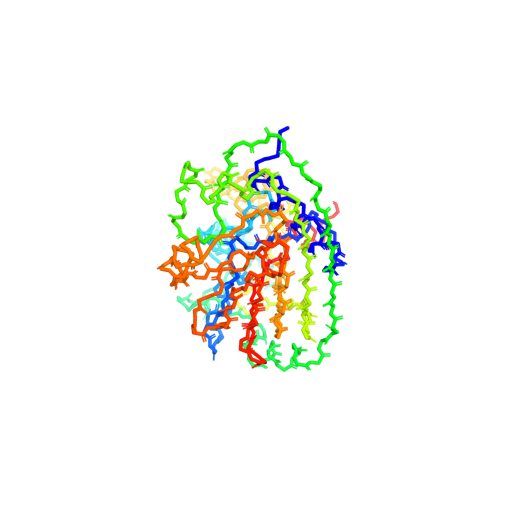 1 159 ? -7.172 -8.389 12.915 1.00 98.38 159 SER A C 1
ATOM 1235 O O . SER A 1 159 ? -8.107 -7.655 12.591 1.00 98.38 159 SER A O 1
ATOM 1237 N N . PHE A 1 160 ? -6.546 -9.201 12.075 1.00 98.50 160 PHE A N 1
ATOM 1238 C CA . PHE A 1 160 ? -6.976 -9.482 10.717 1.00 98.50 160 PHE A CA 1
ATOM 1239 C C . PHE A 1 160 ? -7.337 -10.961 10.633 1.00 98.50 160 PHE A C 1
ATOM 1241 O O . PHE A 1 160 ? -6.577 -11.824 11.090 1.00 98.50 160 PHE A O 1
ATOM 1248 N N . GLY A 1 161 ? -8.485 -11.264 10.030 1.00 98.38 161 GLY A N 1
ATOM 1249 C CA . GLY A 1 161 ? -8.839 -12.648 9.721 1.00 98.38 161 GLY A CA 1
ATOM 1250 C C . GLY A 1 161 ? -7.868 -13.265 8.725 1.00 98.38 161 GLY A C 1
ATOM 1251 O O . GLY A 1 161 ? -7.594 -14.456 8.824 1.00 98.38 161 GLY A O 1
ATOM 1252 N N . HIS A 1 162 ? -7.309 -12.458 7.822 1.00 98.62 162 HIS A N 1
ATOM 1253 C CA . HIS A 1 162 ? -6.269 -12.889 6.896 1.00 98.62 162 HIS A CA 1
ATOM 1254 C C . HIS A 1 162 ? -5.350 -11.711 6.550 1.00 98.62 162 HIS A C 1
ATOM 1256 O O . HIS A 1 162 ? -5.843 -10.595 6.368 1.00 98.62 162 HIS A O 1
ATOM 1262 N N . LEU A 1 163 ? -4.045 -11.962 6.428 1.00 98.50 163 LEU A N 1
ATOM 1263 C CA . LEU A 1 163 ? -3.044 -11.026 5.910 1.00 98.50 163 LEU A CA 1
ATOM 1264 C C . LEU A 1 163 ? -2.270 -11.676 4.760 1.00 98.50 163 LEU A C 1
ATOM 1266 O O . LEU A 1 163 ? -1.678 -12.741 4.926 1.00 98.50 163 LEU A O 1
ATOM 1270 N N . LEU A 1 164 ? -2.261 -11.017 3.603 1.00 98.75 164 LEU A N 1
ATOM 1271 C CA . LEU A 1 164 ? -1.600 -11.458 2.379 1.00 98.75 164 LEU A CA 1
ATOM 1272 C C . LEU A 1 164 ? -0.602 -10.402 1.891 1.00 98.75 164 LEU A C 1
ATOM 1274 O O . LEU A 1 164 ? -0.951 -9.237 1.702 1.00 98.75 164 LEU A O 1
ATOM 1278 N N . HIS A 1 165 ? 0.614 -10.848 1.583 1.00 98.56 165 HIS A N 1
ATOM 1279 C CA . HIS A 1 165 ? 1.551 -10.111 0.738 1.00 98.56 165 HIS A CA 1
ATOM 1280 C C . HIS A 1 165 ? 1.279 -10.479 -0.720 1.00 98.56 165 HIS A C 1
ATOM 1282 O O . HIS A 1 165 ? 1.634 -11.568 -1.169 1.00 98.56 165 HIS A O 1
ATOM 1288 N N . PHE A 1 166 ? 0.596 -9.601 -1.448 1.00 98.56 166 PHE A N 1
ATOM 1289 C CA . PHE A 1 166 ? 0.212 -9.847 -2.832 1.00 98.56 166 PHE A CA 1
ATOM 1290 C C . PHE A 1 166 ? 1.238 -9.216 -3.775 1.00 98.56 166 PHE A C 1
ATOM 1292 O O . PHE A 1 166 ? 1.276 -7.999 -3.918 1.00 98.56 166 PHE A O 1
ATOM 1299 N N . THR A 1 167 ? 2.079 -10.037 -4.406 1.00 97.56 167 THR A N 1
ATOM 1300 C CA . THR A 1 167 ? 3.219 -9.588 -5.231 1.00 97.56 167 THR A CA 1
ATOM 1301 C C . THR A 1 167 ? 3.086 -10.076 -6.680 1.00 97.56 167 THR A C 1
ATOM 1303 O O . THR A 1 167 ? 3.795 -11.006 -7.089 1.00 97.56 167 THR A O 1
ATOM 1306 N N . PRO A 1 168 ? 2.128 -9.546 -7.457 1.00 97.25 168 PRO A N 1
ATOM 1307 C CA . PRO A 1 168 ? 2.014 -9.887 -8.864 1.00 97.25 168 PRO A CA 1
ATOM 1308 C C . PRO A 1 168 ? 3.140 -9.222 -9.665 1.00 97.25 168 PRO A C 1
ATOM 1310 O O . PRO A 1 168 ? 3.666 -8.179 -9.281 1.00 97.25 168 PRO A O 1
ATOM 1313 N N . GLN A 1 169 ? 3.505 -9.824 -10.788 1.00 95.38 169 GLN A N 1
ATOM 1314 C CA . GLN A 1 169 ? 4.450 -9.246 -11.742 1.00 95.38 169 GLN A CA 1
ATOM 1315 C C . GLN A 1 169 ? 3.724 -8.378 -12.780 1.00 95.38 169 GLN A C 1
ATOM 1317 O O . GLN A 1 169 ? 2.582 -8.696 -13.126 1.00 95.38 169 GLN A O 1
ATOM 1322 N N . PRO A 1 170 ? 4.361 -7.308 -13.286 1.00 96.12 170 PRO A N 1
ATOM 1323 C CA . PRO A 1 170 ? 3.894 -6.637 -14.494 1.00 96.12 170 PRO A CA 1
ATOM 1324 C C . PRO A 1 170 ? 3.718 -7.634 -15.651 1.00 96.12 170 PRO A C 1
ATOM 1326 O O . PRO A 1 170 ? 4.486 -8.591 -15.755 1.00 96.12 170 PRO A O 1
ATOM 1329 N N . ASP A 1 171 ? 2.706 -7.411 -16.486 1.00 95.75 171 ASP A N 1
ATOM 1330 C CA . ASP A 1 171 ? 2.386 -8.265 -17.638 1.00 95.75 171 ASP A CA 1
ATOM 1331 C C . ASP A 1 171 ? 3.296 -7.964 -18.855 1.00 95.75 171 ASP A C 1
ATOM 1333 O O . ASP A 1 171 ? 4.327 -7.295 -18.737 1.00 95.75 171 ASP A O 1
ATOM 1337 N N . ASP A 1 172 ? 2.914 -8.434 -20.043 1.00 94.50 172 ASP A N 1
ATOM 1338 C CA . ASP A 1 172 ? 3.712 -8.402 -21.280 1.00 94.50 172 ASP A CA 1
ATOM 1339 C C . ASP A 1 172 ? 4.216 -7.012 -21.732 1.00 94.50 172 ASP A C 1
ATOM 1341 O O . ASP A 1 172 ? 5.148 -6.928 -22.540 1.00 94.50 172 ASP A O 1
ATOM 1345 N N . TRP A 1 173 ? 3.672 -5.906 -21.211 1.00 95.62 173 TRP A N 1
ATOM 1346 C CA . TRP A 1 173 ? 4.191 -4.556 -21.479 1.00 95.62 173 TRP A CA 1
ATOM 1347 C C . TRP A 1 173 ? 5.585 -4.308 -20.892 1.00 95.62 173 TRP A C 1
ATOM 1349 O O . TRP A 1 173 ? 6.310 -3.426 -21.358 1.00 95.62 173 TRP A O 1
ATOM 1359 N N . TYR A 1 174 ? 5.974 -5.083 -19.880 1.00 94.94 174 TYR A N 1
ATOM 1360 C CA . TYR A 1 174 ? 7.196 -4.891 -19.117 1.00 94.94 174 TYR A CA 1
ATOM 1361 C C . TYR A 1 174 ? 8.275 -5.920 -19.465 1.00 94.94 174 TYR A C 1
ATOM 1363 O O . TYR A 1 174 ? 8.035 -7.115 -19.611 1.00 94.94 174 TYR A O 1
ATOM 1371 N N . THR A 1 175 ? 9.527 -5.467 -19.487 1.00 91.88 175 THR A N 1
ATOM 1372 C CA . THR A 1 175 ? 10.699 -6.343 -19.403 1.00 91.88 175 THR A CA 1
ATOM 1373 C C . THR A 1 175 ? 11.751 -5.775 -18.460 1.00 91.88 175 THR A C 1
ATOM 1375 O O . THR A 1 175 ? 12.283 -4.673 -18.648 1.00 91.88 175 THR A O 1
ATOM 1378 N N . GLY A 1 176 ? 12.102 -6.568 -17.446 1.00 91.88 176 GLY A N 1
ATOM 1379 C CA . GLY A 1 176 ? 13.101 -6.188 -16.450 1.00 91.88 176 GLY A CA 1
ATOM 1380 C C . GLY A 1 176 ? 14.531 -6.145 -16.986 1.00 91.88 176 GLY A C 1
ATOM 1381 O O . GLY A 1 176 ? 15.378 -5.463 -16.412 1.00 91.88 176 GLY A O 1
ATOM 1382 N N . ILE A 1 177 ? 14.825 -6.813 -18.108 1.00 91.00 177 ILE A N 1
ATOM 1383 C CA . ILE A 1 177 ? 16.190 -6.854 -18.658 1.00 91.00 177 ILE A CA 1
ATOM 1384 C C . ILE A 1 177 ? 16.589 -5.500 -19.259 1.00 91.00 177 ILE A C 1
ATOM 1386 O O . ILE A 1 177 ? 17.736 -5.080 -19.090 1.00 91.00 177 ILE A O 1
ATOM 1390 N N . ALA A 1 178 ? 15.670 -4.780 -19.910 1.00 92.62 178 ALA A N 1
ATOM 1391 C CA . ALA A 1 178 ? 15.950 -3.427 -20.399 1.00 92.62 178 ALA A CA 1
ATOM 1392 C C . ALA A 1 178 ? 16.231 -2.461 -19.241 1.00 92.62 178 ALA A C 1
ATOM 1394 O O . ALA A 1 178 ? 17.230 -1.743 -19.262 1.00 92.62 178 ALA A O 1
ATOM 1395 N N . LEU A 1 179 ? 15.410 -2.530 -18.187 1.00 93.62 179 LEU A N 1
ATOM 1396 C CA . LEU A 1 179 ? 15.571 -1.729 -16.973 1.00 93.62 179 LEU A CA 1
ATOM 1397 C C . LEU A 1 179 ? 16.925 -1.999 -16.300 1.00 93.62 179 LEU A C 1
ATOM 1399 O O . LEU A 1 179 ? 17.672 -1.073 -15.987 1.00 93.62 179 LEU A O 1
ATOM 1403 N N . LYS A 1 180 ? 17.292 -3.279 -16.171 1.00 93.88 180 LYS A N 1
ATOM 1404 C CA . LYS A 1 180 ? 18.600 -3.709 -15.667 1.00 93.88 180 LYS A CA 1
ATOM 1405 C C . LYS A 1 180 ? 19.752 -3.197 -16.533 1.00 93.88 180 LYS A C 1
ATOM 1407 O O . LYS A 1 180 ? 20.756 -2.731 -16.001 1.00 93.88 180 LYS A O 1
ATOM 1412 N N . THR A 1 181 ? 19.610 -3.266 -17.857 1.00 92.88 181 THR A N 1
ATOM 1413 C CA . THR A 1 181 ? 20.627 -2.787 -18.806 1.00 92.88 181 THR A CA 1
ATOM 1414 C C . THR A 1 181 ? 20.845 -1.287 -18.646 1.00 92.88 181 THR A C 1
ATOM 1416 O O . THR A 1 181 ? 21.991 -0.854 -18.549 1.00 92.88 181 THR A O 1
ATOM 1419 N N . ALA A 1 182 ? 19.777 -0.497 -18.542 1.00 93.56 182 ALA A N 1
ATOM 1420 C CA . ALA A 1 182 ? 19.878 0.937 -18.291 1.00 93.56 182 ALA A CA 1
ATOM 1421 C C . ALA A 1 182 ? 20.589 1.226 -16.960 1.00 93.56 182 ALA A C 1
ATOM 1423 O O . ALA A 1 182 ? 21.565 1.979 -16.920 1.00 93.56 182 ALA A O 1
ATOM 1424 N N . TYR A 1 183 ? 20.162 0.553 -15.887 1.00 94.06 183 TYR A N 1
ATOM 1425 C CA . TYR A 1 183 ? 20.711 0.741 -14.546 1.00 94.06 183 TYR A CA 1
ATOM 1426 C C . TYR A 1 183 ? 22.202 0.387 -14.443 1.00 94.06 183 TYR A C 1
ATOM 1428 O O . TYR A 1 183 ? 22.963 1.080 -13.778 1.00 94.06 183 TYR A O 1
ATOM 1436 N N . GLN A 1 184 ? 22.661 -0.672 -15.110 1.00 92.62 184 GLN A N 1
ATOM 1437 C CA . GLN A 1 184 ? 24.058 -1.120 -15.026 1.00 92.62 184 GLN A CA 1
ATOM 1438 C C . GLN A 1 184 ? 25.041 -0.272 -15.851 1.00 92.62 184 GLN A C 1
ATOM 1440 O O . GLN A 1 184 ? 26.247 -0.527 -15.827 1.00 92.62 184 GLN A O 1
ATOM 1445 N N . ASN A 1 185 ? 24.556 0.719 -16.602 1.00 91.94 185 ASN A N 1
ATOM 1446 C CA . ASN A 1 185 ? 25.371 1.494 -17.535 1.00 91.94 185 ASN A CA 1
ATOM 1447 C C . ASN A 1 185 ? 25.208 3.020 -17.344 1.00 91.94 185 ASN A C 1
ATOM 1449 O O . ASN A 1 185 ? 24.935 3.703 -18.325 1.00 91.94 185 ASN A O 1
ATOM 1453 N N . PRO A 1 186 ? 25.411 3.579 -16.130 1.00 89.31 186 PRO A N 1
ATOM 1454 C CA . PRO A 1 186 ? 25.080 4.973 -15.788 1.00 89.31 186 PRO A CA 1
ATOM 1455 C C . PRO A 1 186 ? 25.762 6.051 -16.638 1.00 89.31 186 PRO A C 1
ATOM 1457 O O . PRO A 1 186 ? 25.225 7.138 -16.792 1.00 89.31 186 PRO A O 1
ATOM 1460 N N . ASN A 1 187 ? 26.925 5.740 -17.216 1.00 83.56 187 ASN A N 1
ATOM 1461 C CA . ASN A 1 187 ? 27.748 6.680 -17.983 1.00 83.56 187 ASN A CA 1
AT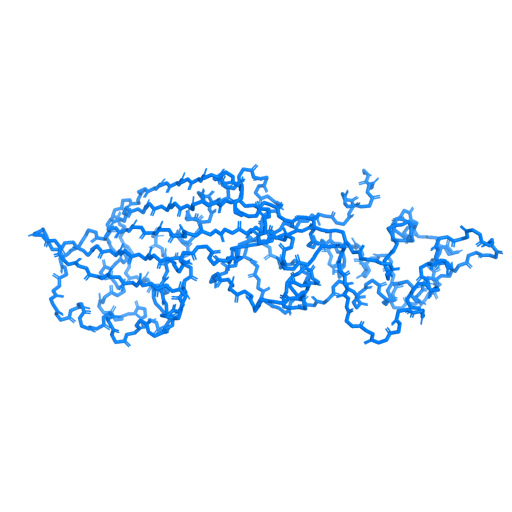OM 1462 C C . ASN A 1 187 ? 28.104 6.139 -19.372 1.00 83.56 187 ASN A C 1
ATOM 1464 O O . ASN A 1 187 ? 29.168 6.458 -19.906 1.00 83.56 187 ASN A O 1
ATOM 1468 N N . LYS A 1 188 ? 27.288 5.233 -19.927 1.00 82.31 188 LYS A N 1
ATOM 1469 C CA . LYS A 1 188 ? 27.550 4.687 -21.260 1.00 82.31 188 LYS A CA 1
ATOM 1470 C C . LYS A 1 188 ? 26.556 5.197 -22.281 1.00 82.31 188 LYS A C 1
ATOM 1472 O O . LYS A 1 188 ? 25.344 5.163 -22.073 1.00 82.31 188 LYS A O 1
ATOM 1477 N N . THR A 1 189 ? 27.114 5.531 -23.430 1.00 82.25 189 THR A N 1
ATOM 1478 C CA . THR A 1 189 ? 26.384 5.895 -24.629 1.00 82.25 189 THR A CA 1
ATOM 1479 C C . THR A 1 189 ? 26.854 4.985 -25.754 1.00 82.25 189 THR A C 1
ATOM 1481 O O . THR A 1 189 ? 27.983 5.157 -26.224 1.00 82.25 189 THR A O 1
ATOM 1484 N N . PRO A 1 190 ? 26.050 3.990 -26.180 1.00 85.69 190 PRO A N 1
ATOM 1485 C CA . PRO A 1 190 ? 24.744 3.533 -25.648 1.00 85.69 190 PRO A CA 1
ATOM 1486 C C . PRO A 1 190 ? 24.839 2.804 -24.276 1.00 85.69 190 PRO A C 1
ATOM 1488 O O . PRO A 1 190 ? 25.944 2.416 -23.884 1.00 85.69 190 PRO A O 1
ATOM 1491 N N . PRO A 1 191 ? 23.726 2.570 -23.536 1.00 91.94 191 PRO A N 1
ATOM 1492 C CA . PRO A 1 191 ? 22.325 2.680 -23.966 1.00 91.94 191 PRO A CA 1
ATOM 1493 C C . PRO A 1 191 ? 21.696 4.063 -23.781 1.00 91.94 191 PRO A C 1
ATOM 1495 O O . PRO A 1 191 ? 20.619 4.295 -24.316 1.00 91.94 191 PRO A O 1
ATOM 1498 N N . TRP A 1 192 ? 22.340 4.983 -23.066 1.00 94.19 192 TRP A N 1
ATOM 1499 C CA . TRP A 1 192 ? 21.812 6.335 -22.875 1.00 94.19 192 TRP A CA 1
ATOM 1500 C C . TRP A 1 192 ? 22.169 7.237 -24.052 1.00 94.19 192 TRP A C 1
ATOM 1502 O O . TRP A 1 192 ? 23.275 7.140 -24.592 1.00 94.19 192 TRP A O 1
ATOM 1512 N N . GLN A 1 193 ? 21.253 8.124 -24.436 1.00 89.00 193 GLN A N 1
ATOM 1513 C CA . GLN A 1 193 ? 21.530 9.166 -25.424 1.00 89.00 193 GLN A CA 1
ATOM 1514 C C . GLN A 1 193 ? 22.385 10.276 -24.795 1.00 89.00 193 GLN A C 1
ATOM 1516 O O . GLN A 1 193 ? 22.134 10.650 -23.647 1.00 89.00 193 GLN A O 1
ATOM 1521 N N . PRO A 1 194 ? 23.406 10.801 -25.499 1.00 82.12 194 PRO A N 1
ATOM 1522 C CA . PRO A 1 194 ? 24.110 11.981 -25.021 1.00 82.12 194 PRO A CA 1
ATOM 1523 C C . PRO A 1 194 ? 23.166 13.190 -25.054 1.00 82.12 194 PRO A C 1
ATOM 1525 O O . PRO A 1 194 ? 22.371 13.324 -25.980 1.00 82.12 194 PRO A O 1
ATOM 1528 N N . ASP A 1 195 ? 23.286 14.066 -24.056 1.00 79.44 195 ASP A N 1
ATOM 1529 C CA . ASP A 1 195 ? 22.554 15.338 -23.942 1.00 79.44 195 ASP A CA 1
ATOM 1530 C C . ASP A 1 195 ? 21.013 15.235 -23.835 1.00 79.44 195 ASP A C 1
ATOM 1532 O O . ASP A 1 195 ? 20.318 16.243 -23.977 1.00 79.44 195 ASP A O 1
ATOM 1536 N N . ASP A 1 196 ? 20.465 14.050 -23.541 1.00 83.81 196 ASP A N 1
ATOM 1537 C CA . ASP A 1 196 ? 19.038 13.868 -23.238 1.00 83.81 196 ASP A CA 1
ATOM 1538 C C . ASP A 1 196 ? 18.718 14.282 -21.785 1.00 83.81 196 ASP A C 1
ATOM 1540 O O . ASP A 1 196 ? 19.540 14.144 -20.874 1.00 83.81 196 ASP A O 1
ATOM 1544 N N . LEU A 1 197 ? 17.502 14.784 -21.555 1.00 86.94 197 LEU A N 1
ATOM 1545 C CA . LEU A 1 197 ? 16.977 15.076 -20.219 1.00 86.94 197 LEU A CA 1
ATOM 1546 C C . LEU A 1 197 ? 16.769 13.792 -19.406 1.00 86.94 197 LEU A C 1
ATOM 1548 O O . LEU A 1 197 ? 16.863 13.824 -18.177 1.00 86.94 197 LEU A O 1
ATOM 1552 N N . ILE A 1 198 ? 16.498 12.673 -20.084 1.00 93.81 198 ILE A N 1
ATOM 1553 C CA . ILE A 1 198 ? 16.362 11.359 -19.460 1.00 93.81 198 ILE A CA 1
ATOM 1554 C C . ILE A 1 198 ? 17.742 10.706 -19.340 1.00 93.81 198 ILE A C 1
ATOM 1556 O O . ILE A 1 198 ? 18.301 10.161 -20.289 1.00 93.81 198 ILE A O 1
ATOM 1560 N N . SER A 1 199 ? 18.283 10.749 -18.127 1.00 93.19 199 SER A N 1
ATOM 1561 C CA . SER A 1 199 ? 19.586 10.196 -17.751 1.00 93.19 199 SER A CA 1
ATOM 1562 C C . SER A 1 199 ? 19.473 9.168 -16.627 1.00 93.19 199 SER A C 1
ATOM 1564 O O . SER A 1 199 ? 18.445 9.079 -15.944 1.00 93.19 199 SER A O 1
ATOM 1566 N N . TRP A 1 200 ? 20.559 8.432 -16.372 1.00 94.44 200 TRP A N 1
ATOM 1567 C CA . TRP A 1 200 ? 20.615 7.503 -15.243 1.00 94.44 200 TRP A CA 1
ATOM 1568 C C . TRP A 1 200 ? 20.299 8.195 -13.918 1.00 94.44 200 TRP A C 1
ATOM 1570 O O . TRP A 1 200 ? 19.493 7.678 -13.154 1.00 94.44 200 TRP A O 1
ATOM 1580 N N . ASP A 1 201 ? 20.855 9.383 -13.667 1.00 93.69 201 ASP A N 1
ATOM 1581 C CA . ASP A 1 201 ? 20.612 10.118 -12.421 1.00 93.69 201 ASP A CA 1
ATOM 1582 C C . ASP A 1 201 ? 19.149 10.557 -12.290 1.00 93.69 201 ASP A C 1
ATOM 1584 O O . ASP A 1 201 ? 18.563 10.429 -11.214 1.00 93.69 201 ASP A O 1
ATOM 1588 N N . SER A 1 202 ? 18.530 11.014 -13.385 1.00 94.44 202 SER A N 1
ATOM 1589 C CA . SER A 1 202 ? 17.119 11.436 -13.386 1.00 94.44 202 SER A CA 1
ATOM 1590 C C . SER A 1 202 ? 16.139 10.284 -13.126 1.00 94.44 202 SER A C 1
ATOM 1592 O O . SER A 1 202 ? 15.051 10.505 -12.591 1.00 94.44 202 SER A O 1
ATOM 1594 N N . MET A 1 203 ? 16.528 9.052 -13.470 1.00 95.00 203 MET A N 1
ATOM 1595 C CA . MET A 1 203 ? 15.676 7.871 -13.324 1.00 95.00 203 MET A CA 1
ATOM 1596 C C . MET A 1 203 ? 16.012 7.078 -12.062 1.00 95.00 203 MET A C 1
ATOM 1598 O O . MET A 1 203 ? 15.121 6.768 -11.286 1.00 95.00 203 MET A O 1
ATOM 1602 N N . PHE A 1 204 ? 17.281 6.777 -11.805 1.00 94.94 204 PHE A N 1
ATOM 1603 C CA . PHE A 1 204 ? 17.718 5.855 -10.750 1.00 94.94 204 PHE A CA 1
ATOM 1604 C C . PHE A 1 204 ? 18.521 6.507 -9.627 1.00 94.94 204 PHE A C 1
ATOM 1606 O O . PHE A 1 204 ? 18.791 5.847 -8.621 1.00 94.94 204 PHE A O 1
ATOM 1613 N N . GLY A 1 205 ? 18.917 7.772 -9.783 1.00 92.31 205 GLY A N 1
ATOM 1614 C CA . GLY A 1 205 ? 19.617 8.514 -8.741 1.00 92.31 205 GLY A CA 1
ATOM 1615 C C . GLY A 1 205 ? 18.789 8.630 -7.457 1.00 92.31 205 GLY A C 1
ATOM 1616 O O . GLY A 1 205 ? 17.617 8.267 -7.402 1.00 92.31 205 GLY A O 1
ATOM 1617 N N . ILE A 1 206 ? 19.379 9.184 -6.396 1.00 89.62 206 ILE A N 1
ATOM 1618 C CA . ILE A 1 206 ? 18.704 9.299 -5.088 1.00 89.62 206 ILE A CA 1
ATOM 1619 C C . ILE A 1 206 ? 17.416 10.139 -5.135 1.00 89.62 206 ILE A C 1
ATOM 1621 O O . ILE A 1 206 ? 16.512 9.930 -4.331 1.00 89.62 206 ILE A O 1
ATOM 1625 N N . THR A 1 207 ? 17.331 11.069 -6.087 1.00 89.88 207 THR A N 1
ATOM 1626 C CA . THR A 1 207 ? 16.137 11.872 -6.392 1.00 89.88 207 THR A CA 1
ATOM 1627 C C . THR A 1 207 ? 15.457 11.435 -7.689 1.00 89.88 207 THR A C 1
ATOM 1629 O O . THR A 1 207 ? 14.623 12.165 -8.218 1.00 89.88 207 THR A O 1
ATOM 1632 N N . GLY A 1 208 ? 15.863 10.293 -8.243 1.00 93.25 208 GLY A N 1
ATOM 1633 C CA . GLY A 1 208 ? 15.358 9.775 -9.500 1.00 93.25 208 GLY A CA 1
ATOM 1634 C C . GLY A 1 208 ? 13.937 9.240 -9.363 1.00 93.25 208 GLY A C 1
ATOM 1635 O O . GLY A 1 208 ? 13.534 8.726 -8.313 1.00 93.25 208 GLY A O 1
ATOM 1636 N N . SER A 1 209 ? 13.169 9.345 -10.440 1.00 93.75 209 SER A N 1
ATOM 1637 C CA . SER A 1 209 ? 11.759 8.940 -10.453 1.00 93.75 209 SER A CA 1
ATOM 1638 C C . SER A 1 209 ? 11.546 7.451 -10.148 1.00 93.75 209 SER A C 1
ATOM 1640 O O . SER A 1 209 ? 10.592 7.076 -9.475 1.00 93.75 209 SER A O 1
ATOM 1642 N N . LEU A 1 210 ? 12.487 6.606 -10.560 1.00 94.94 210 LEU A N 1
ATOM 1643 C CA . LEU A 1 210 ? 12.521 5.161 -10.361 1.00 94.94 210 LEU A CA 1
ATOM 1644 C C . LEU A 1 210 ? 13.561 4.742 -9.309 1.00 94.94 210 LEU A C 1
ATOM 1646 O O . LEU A 1 210 ? 14.144 3.667 -9.416 1.00 94.94 210 LEU A O 1
ATOM 1650 N N . HIS A 1 211 ? 13.822 5.557 -8.283 1.00 93.25 211 HIS A N 1
ATOM 1651 C CA . HIS A 1 211 ? 14.703 5.168 -7.169 1.00 93.25 211 HIS A CA 1
ATOM 1652 C C . HIS A 1 211 ? 14.122 4.006 -6.326 1.00 93.25 211 HIS A C 1
ATOM 1654 O O . HIS A 1 211 ? 14.857 3.148 -5.822 1.00 93.25 211 HIS A O 1
ATOM 1660 N N . GLN A 1 212 ? 12.792 3.943 -6.201 1.00 94.81 212 GLN A N 1
ATOM 1661 C CA . GLN A 1 212 ? 12.030 2.868 -5.562 1.00 94.81 212 GLN A CA 1
ATOM 1662 C C . GLN A 1 212 ? 10.845 2.462 -6.443 1.00 94.81 212 GLN A C 1
ATOM 1664 O O . GLN A 1 212 ? 10.386 3.236 -7.278 1.00 94.81 212 GLN A O 1
ATOM 1669 N N . ILE A 1 213 ? 10.330 1.254 -6.228 1.00 95.56 213 ILE A N 1
ATOM 1670 C CA . ILE A 1 213 ? 9.172 0.712 -6.946 1.00 95.56 213 ILE A CA 1
ATOM 1671 C C . ILE A 1 213 ? 8.243 -0.042 -5.989 1.00 95.56 213 ILE A C 1
ATOM 1673 O O . ILE A 1 213 ? 8.711 -0.685 -5.044 1.00 95.56 213 ILE A O 1
ATOM 1677 N N . VAL A 1 214 ? 6.931 0.026 -6.235 1.00 97.12 214 VAL A N 1
ATOM 1678 C CA . VAL A 1 214 ? 5.946 -0.858 -5.601 1.00 97.12 214 VAL A CA 1
ATOM 1679 C C . VAL A 1 214 ? 6.022 -2.240 -6.251 1.00 97.12 214 VAL A C 1
ATOM 1681 O O . VAL A 1 214 ? 5.837 -2.411 -7.448 1.00 97.12 214 VAL A O 1
ATOM 1684 N N . THR A 1 215 ? 6.307 -3.248 -5.437 1.00 96.38 215 THR A N 1
ATOM 1685 C CA . THR A 1 215 ? 6.470 -4.655 -5.855 1.00 96.38 215 THR A CA 1
ATOM 1686 C C . THR A 1 215 ? 5.339 -5.556 -5.363 1.00 96.38 215 THR A C 1
ATOM 1688 O O . THR A 1 215 ? 5.301 -6.750 -5.658 1.00 96.38 215 THR A O 1
ATOM 1691 N N . GLY A 1 216 ? 4.419 -4.995 -4.582 1.00 97.94 216 GLY A N 1
ATOM 1692 C CA . GLY A 1 216 ? 3.263 -5.706 -4.075 1.00 97.94 216 GLY A CA 1
ATOM 1693 C C . GLY A 1 216 ? 2.418 -4.866 -3.133 1.00 97.94 216 GLY A C 1
ATOM 1694 O O . GLY A 1 216 ? 2.783 -3.754 -2.752 1.00 97.94 216 GLY A O 1
ATOM 1695 N N . LEU A 1 217 ? 1.291 -5.439 -2.736 1.00 98.62 217 LEU A N 1
ATOM 1696 C CA . LEU A 1 217 ? 0.317 -4.848 -1.832 1.00 98.62 217 LEU A CA 1
ATOM 1697 C C . LEU A 1 217 ? 0.228 -5.656 -0.542 1.00 98.62 217 LEU A C 1
ATOM 1699 O O . LEU A 1 217 ? 0.364 -6.883 -0.538 1.00 98.62 217 LEU A O 1
ATOM 1703 N N . ILE A 1 218 ? -0.070 -4.966 0.553 1.00 98.62 218 ILE A N 1
ATOM 1704 C CA . ILE A 1 218 ? -0.367 -5.583 1.842 1.00 98.62 218 ILE A CA 1
ATOM 1705 C C . ILE A 1 218 ? -1.886 -5.594 1.987 1.00 98.62 218 ILE A C 1
ATOM 1707 O O . ILE A 1 218 ? -2.515 -4.568 2.266 1.00 98.62 218 ILE A O 1
ATOM 1711 N N . CYS A 1 219 ? -2.465 -6.767 1.750 1.00 98.62 219 CYS A N 1
ATOM 1712 C CA . CYS A 1 219 ? -3.904 -6.985 1.709 1.00 98.62 219 CYS A CA 1
ATOM 1713 C C . CYS A 1 219 ? -4.353 -7.664 3.001 1.00 98.62 219 CYS A C 1
ATOM 1715 O O . CYS A 1 219 ? -3.736 -8.630 3.448 1.00 98.62 219 CYS A O 1
ATOM 1717 N N . VAL A 1 220 ? -5.455 -7.207 3.580 1.00 98.56 220 VAL A N 1
ATOM 1718 C CA . VAL A 1 220 ? -6.069 -7.808 4.765 1.00 98.56 220 VAL A CA 1
ATOM 1719 C C . VAL A 1 220 ? -7.568 -7.988 4.565 1.00 98.56 220 VAL A C 1
ATOM 1721 O O . VAL A 1 220 ? -8.176 -7.359 3.701 1.00 98.56 220 VAL A O 1
ATOM 1724 N N . SER A 1 221 ? -8.176 -8.854 5.370 1.00 98.12 221 SER A N 1
ATOM 1725 C CA . SER A 1 221 ? -9.634 -8.993 5.467 1.00 98.12 221 SER A CA 1
ATOM 1726 C C . SER A 1 221 ? -10.058 -9.229 6.912 1.00 98.12 221 SER A C 1
ATOM 1728 O O . SER A 1 221 ? -9.232 -9.567 7.767 1.00 98.12 221 SER A O 1
ATOM 1730 N N . ASP A 1 222 ? -11.356 -9.056 7.176 1.00 97.62 222 ASP A N 1
ATOM 1731 C CA . ASP A 1 222 ? -11.966 -9.236 8.498 1.00 97.62 222 ASP A CA 1
ATOM 1732 C C . ASP A 1 222 ? -11.237 -8.428 9.583 1.00 97.62 222 ASP A C 1
ATOM 1734 O O . ASP A 1 222 ? -10.866 -8.957 10.635 1.00 97.62 222 ASP A O 1
ATOM 1738 N N . ILE A 1 223 ? -10.981 -7.146 9.305 1.00 97.81 223 ILE A N 1
ATOM 1739 C CA . ILE A 1 223 ? -10.330 -6.254 10.258 1.00 97.81 223 ILE A CA 1
ATOM 1740 C C . ILE A 1 223 ? -11.235 -6.108 11.478 1.00 97.81 223 ILE A C 1
ATOM 1742 O O . ILE A 1 223 ? -12.391 -5.693 11.365 1.00 97.81 223 ILE A O 1
ATOM 1746 N N . LYS A 1 224 ? -10.673 -6.379 12.653 1.00 98.00 224 LYS A N 1
ATOM 1747 C CA . LYS A 1 224 ? -11.252 -6.017 13.941 1.00 98.00 224 LYS A CA 1
ATOM 1748 C C . LYS A 1 224 ? -10.262 -5.146 14.699 1.00 98.00 224 LYS A C 1
ATOM 1750 O O . LYS A 1 224 ? -9.151 -5.587 14.994 1.00 98.00 224 LYS A O 1
ATOM 1755 N N . VAL A 1 225 ? -10.688 -3.933 15.020 1.00 96.75 225 VAL A N 1
ATOM 1756 C CA . VAL A 1 225 ? -9.965 -3.010 15.894 1.00 96.75 225 VAL A CA 1
ATOM 1757 C C . VAL A 1 225 ? -10.784 -2.813 17.157 1.00 96.75 225 VAL A C 1
ATOM 1759 O O . VAL A 1 225 ? -11.984 -2.553 17.091 1.00 96.75 225 VAL A O 1
ATOM 1762 N N . GLU A 1 226 ? -10.126 -2.927 18.298 1.00 96.31 226 GLU A N 1
ATOM 1763 C CA . GLU A 1 226 ? -10.668 -2.585 19.605 1.00 96.31 226 GLU A CA 1
ATOM 1764 C C . GLU A 1 226 ? -9.675 -1.648 20.276 1.00 96.31 226 GLU A C 1
ATOM 1766 O O . GLU A 1 226 ? -8.499 -1.985 20.393 1.00 96.31 226 GLU A O 1
ATOM 1771 N N . TYR A 1 227 ? -10.120 -0.474 20.706 1.00 91.50 227 TYR A N 1
ATOM 1772 C CA . TYR A 1 227 ? -9.290 0.370 21.551 1.00 91.50 227 TYR A CA 1
ATOM 1773 C C . TYR A 1 227 ? -10.087 1.038 22.656 1.00 91.50 227 TYR A C 1
ATOM 1775 O O . TYR A 1 227 ? -11.273 1.335 22.510 1.00 91.50 227 TYR A O 1
ATOM 1783 N N . THR A 1 228 ? -9.407 1.253 23.774 1.00 91.94 228 THR A N 1
ATOM 1784 C CA . THR A 1 228 ? -9.952 1.888 24.968 1.00 91.94 228 THR A CA 1
ATOM 1785 C C . THR A 1 228 ? -9.142 3.133 25.273 1.00 91.94 228 THR A C 1
ATOM 1787 O O . THR A 1 228 ? -7.911 3.082 25.30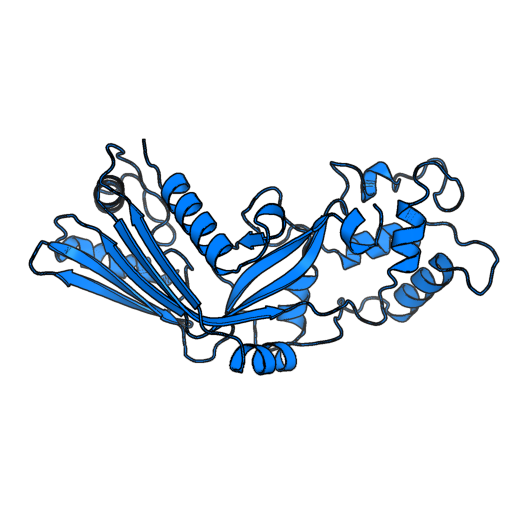5 1.00 91.94 228 THR A O 1
ATOM 1790 N N . ILE A 1 229 ? -9.847 4.238 25.494 1.00 89.12 229 ILE A N 1
ATOM 1791 C CA . ILE A 1 229 ? -9.280 5.517 25.900 1.00 89.12 229 ILE A CA 1
ATOM 1792 C C . ILE A 1 229 ? -9.688 5.774 27.345 1.00 89.12 229 ILE A C 1
ATOM 1794 O O . ILE A 1 229 ? -10.871 5.988 27.623 1.00 89.12 229 ILE A O 1
ATOM 1798 N N . SER A 1 230 ? -8.709 5.760 28.247 1.00 88.44 230 SER A N 1
ATOM 1799 C CA . SER A 1 230 ? -8.955 5.915 29.680 1.00 88.44 230 SER A CA 1
ATOM 1800 C C . SER A 1 230 ? -9.063 7.386 30.079 1.00 88.44 230 SER A C 1
ATOM 1802 O O . SER A 1 230 ? -8.060 8.026 30.405 1.00 88.44 230 SER A O 1
ATOM 1804 N N . ALA A 1 231 ? -10.288 7.905 30.018 1.00 82.62 231 ALA A N 1
ATOM 1805 C CA . ALA A 1 231 ? -10.695 9.260 30.392 1.00 82.62 231 ALA A CA 1
ATOM 1806 C C . ALA A 1 231 ? -12.154 9.246 30.870 1.00 82.62 231 ALA A C 1
ATOM 1808 O O . ALA A 1 231 ? -12.861 8.276 30.649 1.00 82.62 231 ALA A O 1
ATOM 1809 N N . HIS A 1 232 ? -12.643 10.338 31.461 1.00 84.81 232 HIS A N 1
ATOM 1810 C CA . HIS A 1 232 ? -14.046 10.451 31.881 1.00 84.81 232 HIS A CA 1
ATOM 1811 C C . HIS A 1 232 ? -14.932 11.016 30.759 1.00 84.81 232 HIS A C 1
ATOM 1813 O O . HIS A 1 232 ? -15.190 12.222 30.694 1.00 84.81 232 HIS A O 1
ATOM 1819 N N . PHE A 1 233 ? -15.395 10.152 29.855 1.00 84.38 233 PHE A N 1
ATOM 1820 C CA . PHE A 1 233 ? -16.322 10.534 28.791 1.00 84.38 233 PHE A CA 1
ATOM 1821 C C . PHE A 1 233 ? -17.774 10.604 29.281 1.00 84.38 233 PHE A C 1
ATOM 1823 O O . PHE A 1 233 ? -18.166 9.964 30.253 1.00 84.38 233 PHE A O 1
ATOM 1830 N N . THR A 1 234 ? -18.586 11.401 28.583 1.00 84.81 234 THR A N 1
ATOM 1831 C CA . THR A 1 234 ? -20.015 11.593 28.863 1.00 84.81 234 THR A CA 1
ATOM 1832 C C . THR A 1 234 ? -20.845 11.249 27.628 1.00 84.81 234 THR A C 1
ATOM 1834 O O . THR A 1 234 ? -20.324 11.203 26.512 1.00 84.81 234 THR A O 1
ATOM 1837 N N . ASP A 1 235 ? -22.156 11.072 27.792 1.00 84.56 235 ASP A N 1
ATOM 1838 C CA . ASP A 1 235 ? -23.063 10.847 26.658 1.00 84.56 235 ASP A CA 1
ATOM 1839 C C . ASP A 1 235 ? -23.053 12.007 25.648 1.00 84.56 235 ASP A C 1
ATOM 1841 O O . ASP A 1 235 ? -23.242 11.789 24.451 1.00 84.56 235 ASP A O 1
ATOM 1845 N N . GLN A 1 236 ? -22.780 13.235 26.104 1.00 82.25 236 GLN A N 1
ATOM 1846 C CA . GLN A 1 236 ? -22.609 14.383 25.216 1.00 82.25 236 GLN A CA 1
ATOM 1847 C C . GLN A 1 236 ? -21.401 14.183 24.291 1.00 82.25 236 GLN A C 1
ATOM 1849 O O . GLN A 1 236 ? -21.536 14.318 23.077 1.00 82.25 236 GLN A O 1
ATOM 1854 N N . HIS A 1 237 ? -20.258 13.768 24.844 1.00 80.94 237 HIS A N 1
ATOM 1855 C CA . HIS A 1 237 ? -19.067 13.436 24.057 1.00 80.94 237 HIS A CA 1
ATOM 1856 C C . HIS A 1 237 ? -19.353 12.319 23.042 1.00 80.94 237 HIS A C 1
ATOM 1858 O O . HIS A 1 237 ? -18.909 12.375 21.898 1.00 80.94 237 HIS A O 1
ATOM 1864 N N . LEU A 1 238 ? -20.135 11.309 23.433 1.00 80.62 238 LEU A N 1
ATOM 1865 C CA . LEU A 1 238 ? -20.505 10.211 22.542 1.00 80.62 238 LEU A CA 1
ATOM 1866 C C . LEU A 1 238 ? -21.339 10.690 21.344 1.00 80.62 238 LEU A C 1
ATOM 1868 O O . LEU A 1 238 ? -21.169 10.186 20.232 1.00 80.62 238 LEU A O 1
ATOM 1872 N N . ASN A 1 239 ? -22.255 11.634 21.568 1.00 82.50 239 ASN A N 1
ATOM 1873 C CA . ASN A 1 239 ? -23.078 12.206 20.506 1.00 82.50 239 ASN A CA 1
ATOM 1874 C C . ASN A 1 239 ? -22.225 13.022 19.531 1.00 82.50 239 ASN A C 1
ATOM 1876 O O . ASN A 1 239 ? -22.344 12.809 18.327 1.00 82.50 239 ASN A O 1
ATOM 1880 N N . GLU A 1 240 ? -21.300 13.837 20.044 1.00 78.50 240 GLU A N 1
ATOM 1881 C CA . GLU A 1 240 ? -20.339 14.579 19.219 1.00 78.50 240 GLU A CA 1
ATOM 1882 C C . GLU A 1 240 ? -19.519 13.625 18.330 1.00 78.50 240 GLU A C 1
ATOM 1884 O O . GLU A 1 240 ? -19.465 13.805 17.119 1.00 78.50 240 GLU A O 1
ATOM 1889 N N . ILE A 1 241 ? -18.961 12.538 18.881 1.00 76.56 241 ILE A N 1
ATOM 1890 C CA . ILE A 1 241 ? -18.186 11.548 18.102 1.00 76.56 241 ILE A CA 1
ATOM 1891 C C . ILE A 1 241 ? -19.023 10.916 16.977 1.00 76.56 241 ILE A C 1
ATOM 1893 O O . ILE A 1 241 ? -18.534 10.710 15.863 1.00 76.56 241 ILE A O 1
ATOM 1897 N N . LYS A 1 242 ? -20.289 10.582 17.256 1.00 76.88 242 LYS A N 1
ATOM 1898 C CA . LYS A 1 242 ? -21.177 9.930 16.280 1.00 76.88 242 LYS A CA 1
ATOM 1899 C C . LYS A 1 242 ? -21.493 10.829 15.090 1.00 76.88 242 LYS A C 1
ATOM 1901 O O . LYS A 1 242 ? -21.620 10.308 13.982 1.00 76.88 242 LYS A O 1
ATOM 1906 N N . GLU A 1 243 ? -21.592 12.140 15.298 1.00 75.19 243 GLU A N 1
ATOM 1907 C CA . GLU A 1 243 ? -21.840 13.110 14.225 1.00 75.19 243 GLU A CA 1
ATOM 1908 C C . GLU A 1 243 ? -20.693 13.151 13.201 1.00 75.19 243 GLU A C 1
ATOM 1910 O O . GLU A 1 243 ? -20.939 13.341 12.010 1.00 75.19 243 GLU A O 1
ATOM 1915 N N . TYR A 1 244 ? -19.456 12.867 13.621 1.00 68.94 244 TYR A N 1
ATOM 1916 C CA . TYR A 1 244 ? -18.283 12.899 12.740 1.00 68.94 244 TYR A CA 1
ATOM 1917 C C . TYR A 1 244 ? -17.906 11.551 12.095 1.00 68.94 244 TYR A C 1
ATOM 1919 O O . TYR A 1 244 ? -16.993 11.487 11.269 1.00 68.94 244 TYR A O 1
ATOM 1927 N N . ASN A 1 245 ? -18.614 10.459 12.402 1.00 67.25 245 ASN A N 1
ATOM 1928 C CA . ASN A 1 245 ? -18.241 9.104 11.966 1.00 67.25 245 ASN A CA 1
ATOM 1929 C C . ASN A 1 245 ? -18.489 8.815 10.462 1.00 67.25 245 ASN A C 1
ATOM 1931 O O . ASN A 1 245 ? -18.223 7.717 9.975 1.00 67.25 245 ASN A O 1
ATOM 1935 N N . GLY A 1 246 ? -19.006 9.771 9.684 1.00 65.25 246 GLY A N 1
ATOM 1936 C CA . GLY A 1 246 ? -19.298 9.566 8.256 1.00 65.25 246 GLY A CA 1
ATOM 1937 C C . GLY A 1 246 ? -18.074 9.168 7.413 1.00 65.25 246 GLY A C 1
ATOM 1938 O O . GLY A 1 246 ? -18.213 8.397 6.463 1.00 65.25 246 GLY A O 1
ATOM 1939 N N . GLY A 1 247 ? -16.883 9.650 7.789 1.00 67.81 247 GLY A N 1
ATOM 1940 C CA . GLY A 1 247 ? -15.611 9.389 7.103 1.00 67.81 247 GLY A CA 1
ATOM 1941 C C . GLY A 1 247 ? -14.791 8.223 7.665 1.00 67.81 247 GLY A C 1
ATOM 1942 O O . GLY A 1 247 ? -13.676 8.004 7.206 1.00 67.81 247 GLY A O 1
ATOM 1943 N N . GLY A 1 248 ? -15.319 7.489 8.648 1.00 81.31 248 GLY A N 1
ATOM 1944 C CA . GLY A 1 248 ? -14.578 6.452 9.359 1.00 81.31 248 GLY A CA 1
ATOM 1945 C C . GLY A 1 248 ? -13.672 6.993 10.467 1.00 81.31 248 GLY A C 1
ATOM 1946 O O . GLY A 1 248 ? -13.500 8.201 10.653 1.00 81.31 248 GLY A O 1
ATOM 1947 N N . VAL A 1 249 ? -13.101 6.058 11.224 1.00 85.12 249 VAL A N 1
ATOM 1948 C CA . VAL A 1 249 ? -12.328 6.323 12.444 1.00 85.12 249 VAL A CA 1
ATOM 1949 C C . VAL A 1 249 ? -10.957 5.668 12.334 1.00 85.12 249 VAL A C 1
ATOM 1951 O O . VAL A 1 249 ? -10.798 4.630 11.682 1.00 85.12 249 VAL A O 1
ATOM 1954 N N . TRP A 1 250 ? -9.968 6.278 12.973 1.00 87.12 250 TRP A N 1
ATOM 1955 C CA . TRP A 1 250 ? -8.632 5.741 13.169 1.00 87.12 250 TRP A CA 1
ATOM 1956 C C . TRP A 1 250 ? -8.674 4.269 13.636 1.00 87.12 250 TRP A C 1
ATOM 1958 O O . TRP A 1 250 ? -9.559 3.901 14.410 1.00 87.12 250 TRP A O 1
ATOM 1968 N N . PRO A 1 251 ? -7.733 3.408 13.203 1.00 89.38 251 PRO A N 1
ATOM 1969 C CA . PRO A 1 251 ? -6.556 3.721 12.384 1.00 89.38 251 PRO A CA 1
ATOM 1970 C C . PRO A 1 251 ? -6.772 3.633 10.876 1.00 89.38 251 PRO A C 1
ATOM 1972 O O . PRO A 1 251 ? -5.951 4.125 10.108 1.00 89.38 251 PRO A O 1
ATOM 1975 N N . TYR A 1 252 ? -7.858 2.994 10.441 1.00 91.38 252 TYR A N 1
ATOM 1976 C CA . TYR A 1 252 ? -8.044 2.642 9.034 1.00 91.38 252 TYR A CA 1
ATOM 1977 C C . TYR A 1 252 ? -9.050 3.525 8.300 1.00 91.38 252 TYR A C 1
ATOM 1979 O O . TYR A 1 252 ? -9.130 3.421 7.081 1.00 91.38 252 TYR A O 1
ATOM 1987 N N . TYR A 1 253 ? -9.804 4.375 9.003 1.00 90.12 253 TYR A N 1
ATOM 1988 C CA . TYR A 1 253 ? -10.781 5.308 8.423 1.00 90.12 253 TYR A CA 1
ATOM 1989 C C . TYR A 1 253 ? -11.746 4.636 7.439 1.00 90.12 253 TYR A C 1
ATOM 1991 O O . TYR A 1 253 ? -12.109 5.175 6.396 1.00 90.12 253 TYR A O 1
ATOM 1999 N N . LEU A 1 254 ? -12.168 3.416 7.776 1.00 89.75 254 LEU A N 1
ATOM 2000 C CA . LEU A 1 254 ? -13.124 2.675 6.968 1.00 89.75 254 LEU A CA 1
ATOM 2001 C C . LEU A 1 254 ? -14.490 3.355 7.056 1.00 89.75 254 LEU A C 1
ATOM 2003 O O . LEU A 1 254 ? -15.031 3.536 8.146 1.00 89.75 254 LEU A O 1
ATOM 2007 N N . SER A 1 255 ? -15.058 3.704 5.901 1.00 87.44 255 SER A N 1
ATOM 2008 C CA . SER A 1 255 ? -16.406 4.273 5.837 1.00 87.44 255 SER A CA 1
ATOM 2009 C C . SER A 1 255 ? -17.470 3.283 6.325 1.00 87.44 255 SER A C 1
ATOM 2011 O O . SER A 1 255 ? -17.270 2.067 6.300 1.00 87.44 255 SER A O 1
ATOM 2013 N N . ASN A 1 256 ? -18.662 3.790 6.645 1.00 86.12 256 ASN A N 1
ATOM 2014 C CA . ASN A 1 256 ? -19.802 2.969 7.081 1.00 86.12 256 ASN A CA 1
ATOM 2015 C C . ASN A 1 256 ? -20.317 1.972 6.020 1.00 86.12 256 ASN A C 1
ATOM 2017 O O . ASN A 1 256 ? -21.146 1.120 6.328 1.00 86.12 256 ASN A O 1
ATOM 2021 N N . LYS A 1 257 ? -19.851 2.064 4.764 1.00 86.62 257 LYS A N 1
ATOM 2022 C CA . LYS A 1 257 ? -20.103 1.037 3.734 1.00 86.62 257 LYS A CA 1
ATOM 2023 C C . LYS A 1 257 ? -19.232 -0.208 3.933 1.00 86.62 257 LYS A C 1
ATOM 2025 O O . LYS A 1 257 ? -19.616 -1.304 3.538 1.00 86.62 257 LYS A O 1
ATOM 2030 N N . ASN A 1 258 ? -18.066 -0.013 4.541 1.00 89.56 258 ASN A N 1
ATOM 2031 C CA . ASN A 1 258 ? -16.969 -0.970 4.601 1.00 89.56 258 ASN A CA 1
ATOM 2032 C C . ASN A 1 258 ? -16.724 -1.484 6.024 1.00 89.56 258 ASN A C 1
ATOM 2034 O O . ASN A 1 258 ? -16.026 -2.482 6.201 1.00 89.56 258 ASN A O 1
ATOM 2038 N N . ALA A 1 259 ? -17.270 -0.813 7.038 1.00 92.56 259 ALA A N 1
ATOM 2039 C CA . ALA A 1 259 ? -17.145 -1.212 8.427 1.00 92.56 259 ALA A CA 1
ATOM 2040 C C . ALA A 1 259 ? -18.339 -0.765 9.274 1.00 92.56 259 ALA A C 1
ATOM 2042 O O . ALA A 1 259 ? -19.047 0.188 8.953 1.00 92.56 259 ALA A O 1
ATOM 2043 N N . VAL A 1 260 ? -18.519 -1.449 10.400 1.00 92.81 260 VAL A N 1
ATOM 2044 C CA . VAL A 1 260 ? -19.380 -1.022 11.500 1.00 92.81 260 VAL A CA 1
ATOM 2045 C C . VAL A 1 260 ? -18.490 -0.530 12.632 1.00 92.81 260 VAL A C 1
ATOM 2047 O O . VAL A 1 260 ? -17.663 -1.292 13.137 1.00 92.81 260 VAL A O 1
ATOM 2050 N N . THR A 1 261 ? -18.710 0.711 13.062 1.00 91.19 261 THR A N 1
ATOM 2051 C CA . THR A 1 261 ? -18.043 1.295 14.230 1.00 91.19 261 THR A CA 1
ATOM 2052 C C . THR A 1 261 ? -19.027 1.458 15.381 1.00 91.19 261 THR A C 1
ATOM 2054 O O . THR A 1 261 ? -20.135 1.968 15.201 1.00 91.19 261 THR A O 1
ATOM 2057 N N . LYS A 1 262 ? -18.630 1.026 16.577 1.00 91.56 262 LYS A N 1
ATOM 2058 C CA . LYS A 1 262 ? -19.396 1.171 17.816 1.00 91.56 262 LYS A CA 1
ATOM 2059 C C . LYS A 1 262 ? -18.578 1.927 18.848 1.00 91.56 262 LYS A C 1
ATOM 2061 O O . LYS A 1 262 ? -17.395 1.655 19.019 1.00 91.56 262 LYS A O 1
ATOM 2066 N N . PHE A 1 263 ? -19.260 2.809 19.565 1.00 89.56 263 PHE A N 1
ATOM 2067 C CA . PHE A 1 263 ? -18.715 3.577 20.676 1.00 89.56 263 PHE A CA 1
ATOM 2068 C C . PHE A 1 263 ? -19.529 3.265 21.926 1.00 89.56 263 PHE A C 1
ATOM 2070 O O . PHE A 1 263 ? -20.764 3.283 21.874 1.00 89.56 263 PHE A O 1
ATOM 2077 N N . GLN A 1 264 ? -18.852 2.966 23.027 1.00 91.12 264 GLN A N 1
ATOM 2078 C CA . GLN A 1 264 ? -19.471 2.673 24.316 1.00 91.12 264 GLN A CA 1
ATOM 2079 C C . GLN A 1 264 ? -18.652 3.317 25.426 1.00 91.12 264 GLN A C 1
ATOM 2081 O O . GLN A 1 264 ? -17.429 3.304 25.365 1.00 91.12 264 GLN A O 1
ATOM 2086 N N . ILE A 1 265 ? -19.328 3.858 26.434 1.00 90.75 265 ILE A N 1
ATOM 2087 C CA . ILE A 1 265 ? -18.687 4.318 27.665 1.00 90.75 265 ILE A CA 1
ATOM 2088 C C . ILE A 1 265 ? -18.884 3.218 28.705 1.00 90.75 265 ILE A C 1
ATOM 2090 O O . ILE A 1 265 ? -20.003 2.723 28.870 1.00 90.75 265 ILE A O 1
ATOM 2094 N N . ASN A 1 266 ? -17.802 2.777 29.345 1.00 88.69 266 ASN A N 1
ATOM 2095 C CA . ASN A 1 266 ? -17.883 1.767 30.399 1.00 88.69 266 ASN A CA 1
ATOM 2096 C C . ASN A 1 266 ? -18.275 2.401 31.751 1.00 88.69 266 ASN A C 1
ATOM 2098 O O . ASN A 1 266 ? -18.492 3.606 31.862 1.00 88.69 266 ASN A O 1
ATOM 2102 N N . THR A 1 267 ? -18.375 1.586 32.801 1.00 88.31 267 THR A N 1
ATOM 2103 C CA . THR A 1 267 ? -18.740 2.058 34.148 1.00 88.31 267 THR A CA 1
ATOM 2104 C C . THR A 1 267 ? -17.718 3.007 34.773 1.00 88.31 267 THR A C 1
ATOM 2106 O O . THR A 1 267 ? -18.083 3.768 35.665 1.00 88.31 267 THR A O 1
ATOM 2109 N N . ASP A 1 268 ? -16.472 2.977 34.302 1.00 87.94 268 ASP A N 1
ATOM 2110 C CA . ASP A 1 268 ? -15.368 3.810 34.792 1.00 87.94 268 ASP A CA 1
ATOM 2111 C C . ASP A 1 268 ? -15.284 5.158 34.043 1.00 87.94 268 ASP A C 1
ATOM 2113 O O . ASP A 1 268 ? -14.551 6.068 34.437 1.00 87.94 268 ASP A O 1
ATOM 2117 N N . GLY A 1 269 ? -16.102 5.319 32.996 1.00 87.50 269 GLY A N 1
ATOM 2118 C CA . GLY A 1 269 ? -16.148 6.498 32.136 1.00 87.50 269 GLY A CA 1
ATOM 2119 C C . GLY A 1 269 ? -15.277 6.392 30.885 1.00 87.50 269 GLY A C 1
ATOM 2120 O O . GLY A 1 269 ? -15.349 7.289 30.046 1.00 87.50 269 GLY A O 1
ATOM 2121 N N . ASP A 1 270 ? -14.518 5.307 30.715 1.00 91.00 270 ASP A N 1
ATOM 2122 C CA . ASP A 1 270 ? -13.614 5.125 29.580 1.00 91.00 270 ASP A CA 1
ATOM 2123 C C . ASP A 1 270 ? -14.390 4.926 28.279 1.00 91.00 270 ASP A C 1
ATOM 2125 O O . ASP A 1 270 ? -15.408 4.224 28.231 1.00 91.00 270 ASP A O 1
ATOM 2129 N N . LEU A 1 271 ? -13.859 5.485 27.191 1.00 89.62 271 LEU A N 1
ATOM 2130 C CA . LEU A 1 271 ? -14.407 5.284 25.857 1.00 89.62 271 LEU A CA 1
ATOM 2131 C C . LEU A 1 271 ? -13.827 4.012 25.241 1.00 89.62 271 LEU A C 1
ATOM 2133 O O . LEU A 1 271 ? -12.632 3.931 24.964 1.00 89.62 271 LEU A O 1
ATOM 2137 N N . HIS A 1 272 ? -14.696 3.055 24.947 1.00 92.44 272 HIS A N 1
ATOM 2138 C CA . HIS A 1 272 ? -14.387 1.882 24.149 1.00 92.44 272 HIS A CA 1
ATOM 2139 C C . HIS A 1 272 ? -14.868 2.066 22.708 1.00 92.44 272 HIS A C 1
ATOM 2141 O O . HIS A 1 272 ? -16.035 2.394 22.459 1.00 92.44 272 HIS A O 1
ATOM 2147 N N . VAL A 1 273 ? -13.974 1.811 21.755 1.00 91.44 273 VAL A N 1
ATOM 2148 C CA . VAL A 1 273 ? -14.259 1.850 20.322 1.00 91.44 273 VAL A CA 1
ATOM 2149 C C . VAL A 1 273 ? -14.007 0.482 19.713 1.00 91.44 273 VAL A C 1
ATOM 2151 O O . VAL A 1 273 ? -12.949 -0.115 19.902 1.00 91.44 273 VAL A O 1
ATOM 2154 N N . SER A 1 274 ? -14.983 -0.000 18.948 1.00 94.94 274 SER A N 1
ATOM 2155 C CA . SER A 1 274 ? -14.890 -1.246 18.193 1.00 94.94 274 SER A CA 1
ATOM 2156 C C . SER A 1 274 ? -15.185 -0.981 16.723 1.00 94.94 274 SER A C 1
ATOM 2158 O O . SER A 1 274 ? -16.247 -0.452 16.396 1.00 94.94 274 SER A O 1
ATOM 2160 N N . ILE A 1 275 ? -14.258 -1.354 15.843 1.00 94.69 275 ILE A N 1
ATOM 2161 C CA . ILE A 1 275 ? -14.394 -1.252 14.388 1.00 94.69 275 ILE A CA 1
ATOM 2162 C C . ILE A 1 275 ? -14.314 -2.662 13.818 1.00 94.69 275 ILE A C 1
ATOM 2164 O O . ILE A 1 275 ? -13.357 -3.390 14.081 1.00 94.69 275 ILE A O 1
ATOM 2168 N N . MET A 1 276 ? -15.308 -3.044 13.022 1.00 96.69 276 MET A N 1
ATOM 2169 C CA . MET A 1 276 ? -15.345 -4.331 12.332 1.00 96.69 276 MET A CA 1
ATOM 2170 C C . MET A 1 276 ? -15.584 -4.109 10.846 1.00 96.69 276 MET A C 1
ATOM 2172 O O . MET A 1 276 ? -16.620 -3.553 10.481 1.00 96.69 276 MET A O 1
ATOM 2176 N N . SER A 1 277 ? -14.662 -4.547 9.989 1.00 96.25 277 SER A N 1
ATOM 2177 C CA . SER A 1 277 ? -14.876 -4.476 8.544 1.00 96.25 277 SER A CA 1
ATOM 2178 C C . SER A 1 277 ? -15.957 -5.452 8.081 1.00 96.25 277 SER A C 1
ATOM 2180 O O . SER A 1 277 ? -16.254 -6.452 8.742 1.00 96.25 277 SER A O 1
ATOM 2182 N N . THR A 1 278 ? -16.508 -5.203 6.895 1.00 95.12 278 THR A N 1
ATOM 2183 C CA . THR A 1 278 ? -17.331 -6.178 6.179 1.00 95.12 278 THR A CA 1
ATOM 2184 C C . THR A 1 278 ? -16.550 -7.479 5.996 1.00 95.12 278 THR A C 1
ATOM 2186 O O . THR A 1 278 ? -15.371 -7.469 5.629 1.00 95.12 278 THR A O 1
ATOM 2189 N N . LYS A 1 279 ? -17.207 -8.607 6.284 1.00 95.12 279 LYS A N 1
ATOM 2190 C CA . LYS A 1 279 ? -16.570 -9.924 6.267 1.00 95.12 279 LYS A CA 1
ATOM 2191 C C . LYS A 1 279 ? -16.107 -10.304 4.857 1.00 95.12 279 LYS A C 1
ATOM 2193 O O . LYS A 1 279 ? -16.873 -10.167 3.909 1.00 95.12 279 LYS A O 1
ATOM 2198 N N . GLY A 1 280 ? -14.886 -10.818 4.741 1.00 94.00 280 GLY A N 1
ATOM 2199 C CA . GLY A 1 280 ? -14.266 -11.289 3.501 1.00 94.00 280 GLY A CA 1
ATOM 2200 C C . GLY A 1 280 ? -13.833 -10.185 2.537 1.00 94.00 280 GLY A C 1
ATOM 2201 O O . GLY A 1 280 ? -13.168 -10.486 1.555 1.00 94.00 280 GLY A O 1
ATOM 2202 N N . MET A 1 281 ? -14.167 -8.923 2.814 1.00 94.62 281 MET A N 1
ATOM 2203 C CA . MET A 1 281 ? -13.847 -7.805 1.934 1.00 94.62 281 MET A CA 1
ATOM 2204 C C . MET A 1 281 ? -12.340 -7.508 1.965 1.00 94.62 281 MET A C 1
ATOM 2206 O O . MET A 1 281 ? -11.800 -7.266 3.051 1.00 94.62 281 MET A O 1
ATOM 2210 N N . PRO A 1 282 ? -11.661 -7.483 0.804 1.00 97.44 282 PRO A N 1
ATOM 2211 C CA . PRO A 1 282 ? -10.272 -7.062 0.724 1.00 97.44 282 PRO A CA 1
ATOM 2212 C C . PRO A 1 282 ? -10.097 -5.585 1.080 1.00 97.44 282 PRO A C 1
ATOM 2214 O O . PRO A 1 282 ? -10.818 -4.705 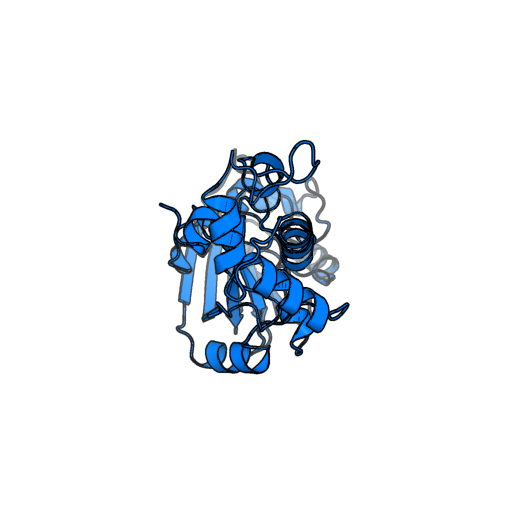0.598 1.00 97.44 282 PRO A O 1
ATOM 2217 N N . ILE A 1 283 ? -9.102 -5.323 1.919 1.00 97.56 283 ILE A N 1
ATOM 2218 C CA . ILE A 1 283 ? -8.672 -3.990 2.320 1.00 97.56 283 ILE A CA 1
ATOM 2219 C C . ILE A 1 283 ? -7.154 -3.917 2.152 1.00 97.56 283 ILE A C 1
ATOM 2221 O O . ILE A 1 283 ? -6.420 -4.758 2.664 1.00 97.56 283 ILE A O 1
ATOM 2225 N N . ILE A 1 284 ? -6.675 -2.901 1.446 1.00 97.88 284 ILE A N 1
ATOM 2226 C CA . ILE A 1 284 ? -5.259 -2.618 1.244 1.00 97.88 284 ILE A CA 1
ATOM 2227 C C . ILE A 1 284 ? -4.817 -1.620 2.309 1.00 97.88 284 ILE A C 1
ATOM 2229 O O . ILE A 1 284 ? -5.315 -0.496 2.380 1.00 97.88 284 ILE A O 1
ATOM 2233 N N . ILE A 1 285 ? -3.891 -2.049 3.161 1.00 97.38 285 ILE A N 1
ATOM 2234 C CA . ILE A 1 285 ? -3.369 -1.244 4.277 1.00 97.38 285 ILE A CA 1
ATOM 2235 C C . ILE A 1 285 ? -1.991 -0.652 3.977 1.00 97.38 285 ILE A C 1
ATOM 2237 O O . ILE A 1 285 ? -1.514 0.200 4.720 1.00 97.38 285 ILE A O 1
ATOM 2241 N N . GLY A 1 286 ? -1.351 -1.076 2.891 1.00 97.50 286 GLY A N 1
ATOM 2242 C CA . GLY A 1 286 ? -0.052 -0.564 2.485 1.00 97.50 286 GLY A CA 1
ATOM 2243 C C . GLY A 1 286 ? 0.487 -1.232 1.229 1.00 97.50 286 GLY A C 1
ATOM 2244 O O . GLY A 1 286 ? -0.166 -2.086 0.624 1.00 97.50 286 GLY A O 1
ATOM 2245 N N . VAL A 1 287 ? 1.710 -0.854 0.878 1.00 98.12 287 VAL A N 1
ATOM 2246 C CA . VAL A 1 287 ? 2.470 -1.366 -0.262 1.00 98.12 287 VAL A CA 1
ATOM 2247 C C . VAL A 1 287 ? 3.819 -1.919 0.192 1.00 98.12 287 VAL A C 1
ATOM 2249 O O . VAL A 1 287 ? 4.375 -1.507 1.215 1.00 98.12 287 VAL A O 1
ATOM 2252 N N . ILE A 1 288 ? 4.348 -2.849 -0.599 1.00 98.06 288 ILE A N 1
ATOM 2253 C CA . ILE A 1 288 ? 5.706 -3.378 -0.479 1.00 98.06 288 ILE A CA 1
ATOM 2254 C C . ILE A 1 288 ? 6.571 -2.622 -1.481 1.00 98.06 288 ILE A C 1
ATOM 2256 O O . ILE A 1 288 ? 6.495 -2.861 -2.688 1.00 98.06 288 ILE A O 1
ATOM 2260 N N . ALA A 1 289 ? 7.382 -1.699 -0.986 1.00 96.75 289 ALA A N 1
ATOM 2261 C CA . ALA A 1 289 ? 8.260 -0.858 -1.777 1.00 96.75 289 ALA A CA 1
ATOM 2262 C C . ALA A 1 289 ? 9.709 -1.330 -1.657 1.00 96.75 289 ALA A C 1
ATOM 2264 O O . ALA A 1 289 ? 10.229 -1.474 -0.555 1.00 96.75 289 ALA A O 1
ATOM 2265 N N . ASN A 1 290 ? 10.385 -1.522 -2.784 1.00 94.81 290 ASN A N 1
ATOM 2266 C CA . ASN A 1 290 ? 11.790 -1.916 -2.804 1.00 94.81 290 ASN A CA 1
ATOM 2267 C C . ASN A 1 290 ? 12.640 -0.868 -3.526 1.00 94.81 290 ASN A C 1
ATOM 2269 O O . ASN A 1 290 ? 12.153 -0.231 -4.465 1.00 94.81 290 ASN A O 1
ATOM 2273 N N . PRO A 1 291 ? 13.918 -0.696 -3.139 1.00 93.62 291 PRO A N 1
ATOM 2274 C CA . PRO A 1 291 ? 14.878 0.001 -3.980 1.00 93.62 291 PRO A CA 1
ATOM 2275 C C . PRO A 1 291 ? 14.902 -0.628 -5.371 1.00 93.62 291 PRO A C 1
ATOM 2277 O O . PRO A 1 291 ? 14.933 -1.855 -5.504 1.00 93.62 291 PRO A O 1
ATOM 2280 N N . MET A 1 292 ? 14.935 0.206 -6.407 1.00 92.44 292 MET A N 1
ATOM 2281 C CA . MET A 1 292 ? 14.954 -0.277 -7.789 1.00 92.44 292 MET A CA 1
ATOM 2282 C C . MET A 1 292 ? 16.144 -1.202 -8.061 1.00 92.44 292 MET A C 1
ATOM 2284 O O . MET A 1 292 ? 15.998 -2.223 -8.730 1.00 92.44 292 MET A O 1
ATOM 2288 N N . ALA A 1 293 ? 17.295 -0.904 -7.455 1.00 89.44 293 ALA A N 1
ATOM 2289 C CA . ALA A 1 293 ? 18.487 -1.747 -7.488 1.00 89.44 293 ALA A CA 1
ATOM 2290 C C . ALA A 1 293 ? 18.190 -3.203 -7.083 1.00 89.44 293 ALA A C 1
ATOM 2292 O O . ALA A 1 293 ? 18.570 -4.140 -7.786 1.00 89.44 293 ALA A O 1
ATOM 2293 N N . SER A 1 294 ? 17.449 -3.394 -5.987 1.00 89.44 294 SER A N 1
ATOM 2294 C CA . SER A 1 294 ? 17.089 -4.718 -5.477 1.00 89.44 294 SER A CA 1
ATOM 2295 C C . SER A 1 294 ? 16.135 -5.455 -6.418 1.00 89.44 294 SER A C 1
ATOM 2297 O O . SER A 1 294 ? 16.289 -6.658 -6.613 1.00 89.44 294 SER A O 1
ATOM 2299 N N . TRP A 1 295 ? 15.192 -4.739 -7.038 1.00 87.00 295 TRP A N 1
ATOM 2300 C CA . TRP A 1 295 ? 14.221 -5.312 -7.975 1.00 87.00 295 TRP A CA 1
ATOM 2301 C C . TRP A 1 295 ? 14.877 -5.895 -9.233 1.00 87.00 295 TRP A C 1
ATOM 2303 O O . TRP A 1 295 ? 14.563 -7.005 -9.656 1.00 87.00 295 TRP A O 1
ATOM 2313 N N . ILE A 1 296 ? 15.844 -5.183 -9.810 1.00 86.38 296 ILE A N 1
ATOM 2314 C CA . ILE A 1 296 ? 16.529 -5.594 -11.050 1.00 86.38 296 ILE A CA 1
ATOM 2315 C C . ILE A 1 296 ? 17.775 -6.465 -10.810 1.00 86.38 296 ILE A C 1
ATOM 2317 O O . ILE A 1 296 ? 18.502 -6.807 -11.753 1.00 86.38 296 ILE A O 1
ATOM 2321 N N . GLY A 1 297 ? 18.034 -6.843 -9.554 1.00 73.62 297 GLY A N 1
ATOM 2322 C CA . GLY A 1 297 ? 19.172 -7.674 -9.161 1.00 73.62 297 GLY A CA 1
ATOM 2323 C C . GLY A 1 297 ? 20.527 -6.977 -9.309 1.00 73.62 297 GLY A C 1
ATOM 2324 O O . GLY A 1 297 ? 21.512 -7.630 -9.660 1.00 73.62 297 GLY A O 1
ATOM 2325 N N . GLY A 1 298 ? 20.571 -5.658 -9.109 1.00 57.22 298 GLY A N 1
ATOM 2326 C CA . GLY A 1 298 ? 21.803 -4.904 -8.899 1.00 57.22 298 GLY A CA 1
ATOM 2327 C C . GLY A 1 298 ? 22.206 -4.991 -7.427 1.00 57.22 298 GLY A C 1
ATOM 2328 O O . GLY A 1 298 ? 21.443 -4.565 -6.562 1.00 57.22 298 GLY A O 1
ATOM 2329 N N . GLN A 1 299 ? 23.369 -5.585 -7.153 1.00 44.16 299 GLN A N 1
ATOM 2330 C CA . GLN A 1 299 ? 24.046 -5.455 -5.859 1.00 44.16 299 GLN A CA 1
ATOM 2331 C C . GLN A 1 299 ? 24.856 -4.165 -5.823 1.00 44.16 299 GLN A C 1
ATOM 2333 O O . GLN A 1 299 ? 25.433 -3.824 -6.883 1.00 44.16 299 GLN A O 1
#

Sequence (299 aa):
MRNFDDVQQYFIARQIEAIGLPSNTVKIYQGAISPAPDDNALWELLDQLPSSGVIQYNNQGSFFEHYSILVNALVASPNILDPIAAAQRNLTNWGEQPPAWEKGYRSMEKQLSSAPKISFEFELPVSASSSFWGIWHNSDPMAGLSSAIALSALSVKVSFGHLLHFTPQPDDWYTGIALKTAYQNPNKTPPWQPDDLISWDSMFGITGSLHQIVTGLICVSDIKVEYTISAHFTDQHLNEIKEYNGGGVWPYYLSNKNAVTKFQINTDGDLHVSIMSTKGMPIIIGVIANPMASWIGGQ

Secondary structure (DSSP, 8-state):
---HHHHHHHHHHHHHHHHTS-TTTEEEEEEEE---SSHHHHHHHHSBPPPSSSEEPS---BHHHHHHHHHHHS---S-TT-HHHHHHHHHHHHTTPPP-BSS-HHHHHHHHTTSPPEEEEEEE----------SBTT--SSSHHHHHHHTSEEEEEEEESEEEEE-PPB-TT--HHHHHHHHT-TT-TTTSPTT-S--HHHHHSTT-TTSEEEEEEEEEES-EEEEEEES---HHHHHHHHHTGGG-BTTTT--TTTEEEEEEE-TTSPEEEEEEEPTT--EEEEEEEEEHHHHTT--

pLDDT: mean 89.24, std 11.0, range [44.16, 98.75]